Protein AF-A0A561VLT1-F1 (afdb_monomer)

Secondary structure (DSSP, 8-state):
------PPPPPP-----PPPS-----PPPPTTTT-----SSTT---TT-PPEEEEEEETTTTEEEEEGGG--STT-BEEEE-----GGG-EEEEE-S---TT----EEEEETTT-PEEEEGGG--STT-BEEEE---S-GGG-EEEEEEEEETTEEEEEEEETTT-PEEEEGGG--STTPBEEEE---S-TTSEEEEEEEEETTGGG-S------S-------------------------

Radius of gyration: 23.73 Å; Cα contacts (8 Å, |Δi|>4): 467; chains: 1; bounding box: 76×41×71 Å

pLDDT: mean 73.49, std 28.2, range [25.17, 98.94]

Solvent-accessible surface area (backbone atoms only — not comparable to full-atom values): 14713 Å² total; per-residue (Å²): 136,89,88,88,88,86,84,87,82,82,86,76,88,81,82,86,78,88,77,84,89,86,76,92,88,72,80,81,81,57,94,74,83,78,62,82,74,62,47,92,51,66,54,58,74,66,83,94,60,59,50,62,25,29,30,39,27,29,61,66,57,68,22,20,45,24,34,50,95,55,49,70,55,70,66,28,47,28,19,31,28,76,71,74,89,45,45,38,33,26,29,27,80,28,61,62,50,73,54,44,100,87,62,53,56,34,25,31,45,26,31,62,66,54,45,24,17,44,26,36,55,93,56,52,67,53,72,69,33,50,29,22,30,28,77,62,66,96,50,43,36,30,25,31,31,79,40,85,74,48,76,59,95,94,41,51,29,22,39,42,28,32,62,62,53,67,22,18,43,24,39,51,91,60,55,66,54,73,67,32,50,26,20,31,28,77,71,66,101,45,47,35,30,28,30,32,68,40,84,70,50,49,57,64,66,91,74,73,79,80,85,72,89,70,76,94,80,78,88,85,76,84,94,83,86,89,86,87,91,79,86,92,86,78,89,77,90,82,86,88,134

Foldseek 3Di:
DDDDDDDDDDDDDDDDDDDDDDDPDDDPDDPPPPDPPQPPFQLDDPPPAKFFKKWWAQQLQRWTFFQPVLDQDAFGFTATAHDDLDLRRIWTWHFHDQQDPVRFTKTFTAGRSHSWTFFQPPLDLDAFGAIHTHRDDNDQRRIWTWDFDDDDPNWTKTFIAGRSRRWTWFQPPSDNDGGGTIHTHHDDPDSRRIITIDRRDIPPVPPDDDPPPDDPDDDDDDDDDDDDDDDDDDDDDDDDD

Mean predicted aligned error: 15.02 Å

Nearest PDB structures (foldseek):
  3pg0-assembly1_A  TM=9.526E-01  e=1.703E-17  synthetic construct
  6yh0-assembly1_AAA-2  TM=8.446E-01  e=3.164E-10  Marasmius oreades
  5d61-assembly1_A  TM=8.372E-01  e=2.996E-10  Marasmius oreades
  6tsl-assembly1_AAA-2  TM=8.081E-01  e=2.409E-10  Marasmius oreades
  6tsm-assembly1_AAA-2  TM=8.098E-01  e=4.388E-10  Marasmius oreades

Structure (mmCIF, N/CA/C/O backbone):
data_AF-A0A561VLT1-F1
#
_entry.id   AF-A0A561VLT1-F1
#
loop_
_atom_site.group_PDB
_atom_site.id
_atom_site.type_symbol
_atom_site.label_atom_id
_atom_site.label_alt_id
_atom_site.label_comp_id
_atom_site.label_asym_id
_atom_site.label_entity_id
_atom_site.label_seq_id
_atom_site.pdbx_PDB_ins_code
_atom_site.Cartn_x
_atom_site.Cartn_y
_atom_site.Cartn_z
_atom_site.occupancy
_atom_site.B_iso_or_equiv
_atom_site.auth_seq_id
_atom_site.auth_comp_id
_atom_site.auth_asym_id
_atom_site.auth_atom_id
_atom_site.pdbx_PDB_model_num
ATOM 1 N N . MET A 1 1 ? 56.908 -18.353 -6.324 1.00 38.06 1 MET A N 1
ATOM 2 C CA . MET A 1 1 ? 56.870 -17.172 -5.433 1.00 38.06 1 MET A CA 1
ATOM 3 C C . MET A 1 1 ? 55.406 -16.817 -5.219 1.00 38.06 1 MET A C 1
ATOM 5 O O . MET A 1 1 ? 54.667 -16.807 -6.194 1.00 38.06 1 MET A O 1
ATOM 9 N N . ALA A 1 2 ? 54.983 -16.717 -3.959 1.00 33.66 2 ALA A N 1
ATOM 10 C CA . ALA A 1 2 ? 53.590 -16.755 -3.513 1.00 33.66 2 ALA A CA 1
ATOM 11 C C . ALA A 1 2 ? 52.829 -15.418 -3.650 1.00 33.66 2 ALA A C 1
ATOM 13 O O . ALA A 1 2 ? 53.422 -14.358 -3.819 1.00 33.66 2 ALA A O 1
ATOM 14 N N . CYS A 1 3 ? 51.503 -15.542 -3.560 1.00 39.94 3 CYS A N 1
ATOM 15 C CA . CYS A 1 3 ? 50.433 -14.544 -3.640 1.00 39.94 3 CYS A CA 1
ATOM 16 C C . CYS A 1 3 ? 50.186 -13.826 -2.289 1.00 39.94 3 CYS A C 1
ATOM 18 O O . CYS A 1 3 ? 50.397 -14.464 -1.261 1.00 39.94 3 CYS A O 1
ATOM 20 N N . ALA A 1 4 ? 49.675 -12.579 -2.279 1.00 33.72 4 ALA A N 1
ATOM 21 C CA . ALA A 1 4 ? 48.789 -12.023 -1.227 1.00 33.72 4 ALA A CA 1
ATOM 22 C C . ALA A 1 4 ? 48.287 -10.594 -1.560 1.00 33.72 4 ALA A C 1
ATOM 24 O O . ALA A 1 4 ? 49.073 -9.733 -1.950 1.00 33.72 4 ALA A O 1
ATOM 25 N N . GLY A 1 5 ? 46.984 -10.345 -1.361 1.00 38.06 5 GLY A N 1
ATOM 26 C CA . GLY A 1 5 ? 46.336 -9.022 -1.385 1.00 38.06 5 GLY A CA 1
ATOM 27 C C . GLY A 1 5 ? 46.039 -8.482 0.020 1.00 38.06 5 GLY A C 1
ATOM 28 O O . GLY A 1 5 ? 46.212 -9.207 0.995 1.00 38.06 5 GLY A O 1
ATOM 29 N N . ILE A 1 6 ? 45.567 -7.231 0.138 1.00 36.22 6 ILE A N 1
ATOM 30 C CA . ILE A 1 6 ? 45.056 -6.666 1.405 1.00 36.22 6 ILE A CA 1
ATOM 31 C C . ILE A 1 6 ? 43.873 -5.722 1.131 1.00 36.22 6 ILE A C 1
ATOM 33 O O . ILE A 1 6 ? 44.039 -4.641 0.568 1.00 36.22 6 ILE A O 1
ATOM 37 N N . GLY A 1 7 ? 42.681 -6.133 1.575 1.00 29.09 7 GLY A N 1
ATOM 38 C CA . GLY A 1 7 ? 41.525 -5.266 1.810 1.00 29.09 7 GLY A CA 1
ATOM 39 C C . GLY A 1 7 ? 41.600 -4.642 3.208 1.00 29.09 7 GLY A C 1
ATOM 40 O O . GLY A 1 7 ? 42.074 -5.272 4.153 1.00 29.09 7 GLY A O 1
ATOM 41 N N . ARG A 1 8 ? 41.157 -3.389 3.349 1.00 36.91 8 ARG A N 1
ATOM 42 C CA . ARG A 1 8 ? 41.105 -2.682 4.637 1.00 36.91 8 ARG A CA 1
ATOM 43 C C . ARG A 1 8 ? 39.778 -2.954 5.346 1.00 36.91 8 ARG A C 1
ATOM 45 O O . ARG A 1 8 ? 38.720 -2.615 4.826 1.00 36.91 8 ARG A O 1
ATOM 52 N N . ALA A 1 9 ? 39.868 -3.533 6.541 1.00 30.58 9 ALA A N 1
ATOM 53 C CA . ALA A 1 9 ? 38.767 -3.698 7.482 1.00 30.58 9 ALA A CA 1
ATOM 54 C C . ALA A 1 9 ? 38.401 -2.358 8.151 1.00 30.58 9 ALA A C 1
ATOM 56 O O . ALA A 1 9 ? 39.284 -1.603 8.564 1.00 30.58 9 ALA A O 1
ATOM 57 N N . LEU A 1 10 ? 37.101 -2.075 8.264 1.00 31.00 10 LEU A N 1
ATOM 58 C CA . LEU A 1 10 ? 36.549 -1.018 9.114 1.00 31.00 10 LEU A CA 1
ATOM 59 C C . LEU A 1 10 ? 36.459 -1.530 10.560 1.00 31.00 10 LEU A C 1
ATOM 61 O O . LEU A 1 10 ? 36.025 -2.652 10.808 1.00 31.00 10 LEU A O 1
ATOM 65 N N . SER A 1 11 ? 36.921 -0.697 11.490 1.00 27.20 11 SER A N 1
ATOM 66 C CA . SER A 1 11 ? 37.062 -0.982 12.919 1.00 27.20 11 SER A CA 1
ATOM 67 C C . SER A 1 11 ? 35.704 -1.023 13.628 1.00 27.20 11 SER A C 1
ATOM 69 O O . SER A 1 11 ? 34.955 -0.047 13.571 1.00 27.20 11 SER A O 1
ATOM 71 N N . ALA A 1 12 ? 35.400 -2.123 14.319 1.00 28.94 12 ALA A N 1
ATOM 72 C CA . ALA A 1 12 ? 34.294 -2.204 15.268 1.00 28.94 12 ALA A CA 1
ATOM 73 C C . ALA A 1 12 ? 34.785 -1.782 16.663 1.00 28.94 12 ALA A C 1
ATOM 75 O O . ALA A 1 12 ? 35.829 -2.237 17.130 1.00 28.94 12 ALA A O 1
ATOM 76 N N . ILE A 1 13 ? 34.035 -0.905 17.332 1.00 26.27 13 ILE A N 1
ATOM 77 C CA . ILE A 1 13 ? 34.265 -0.534 18.732 1.00 26.27 13 ILE A CA 1
ATOM 78 C C . ILE A 1 13 ? 33.915 -1.750 19.604 1.00 26.27 13 ILE A C 1
ATOM 80 O O . ILE A 1 13 ? 32.746 -2.112 19.724 1.00 26.27 13 ILE A O 1
ATOM 84 N N . SER A 1 14 ? 34.926 -2.389 20.200 1.00 28.16 14 SER A N 1
ATOM 85 C CA . SER A 1 14 ? 34.748 -3.471 21.177 1.00 28.16 14 SER A CA 1
ATOM 86 C C . SER A 1 14 ? 34.326 -2.911 22.535 1.00 28.16 14 SER A C 1
ATOM 88 O O . SER A 1 14 ? 35.106 -2.226 23.196 1.00 28.16 14 SER A O 1
ATOM 90 N N . LEU A 1 15 ? 33.119 -3.254 22.987 1.00 25.17 15 LEU A N 1
ATOM 91 C CA . LEU A 1 15 ? 32.734 -3.134 24.391 1.00 25.17 15 LEU A CA 1
ATOM 92 C C . LEU A 1 15 ? 33.228 -4.393 25.126 1.00 25.17 15 LEU A C 1
ATOM 94 O O . LEU A 1 15 ? 32.752 -5.495 24.862 1.00 25.17 15 LEU A O 1
ATOM 98 N N . VAL A 1 16 ? 34.213 -4.252 26.015 1.00 28.62 16 VAL A N 1
ATOM 99 C CA . VAL A 1 16 ? 34.712 -5.361 26.845 1.00 28.62 16 VAL A CA 1
ATOM 100 C C . VAL A 1 16 ? 33.755 -5.560 28.018 1.00 28.62 16 VAL A C 1
ATOM 102 O O . VAL A 1 16 ? 33.667 -4.702 28.893 1.00 28.62 16 VAL A O 1
ATOM 105 N N . VAL A 1 17 ? 33.061 -6.698 28.060 1.00 31.81 17 VAL A N 1
ATOM 106 C CA . VAL A 1 17 ? 32.304 -7.134 29.241 1.00 31.81 17 VAL A CA 1
ATOM 107 C C . VAL A 1 17 ? 33.151 -8.162 29.992 1.00 31.81 17 VAL A C 1
ATOM 109 O O . VAL A 1 17 ? 33.386 -9.265 29.501 1.00 31.81 17 VAL A O 1
ATOM 112 N N . LEU A 1 18 ? 33.643 -7.800 31.178 1.00 29.44 18 LEU A N 1
ATOM 113 C CA . LEU A 1 18 ? 34.307 -8.731 32.094 1.00 29.44 18 LEU A CA 1
ATOM 114 C C . LEU A 1 18 ? 33.252 -9.647 32.736 1.00 29.44 18 LEU A C 1
ATOM 116 O O . LEU A 1 18 ? 32.323 -9.165 33.378 1.00 29.44 18 LEU A O 1
ATOM 120 N N . SER A 1 19 ? 33.401 -10.963 32.566 1.00 31.77 19 SER A N 1
ATOM 121 C CA . SER A 1 19 ? 32.566 -11.981 33.225 1.00 31.77 19 SER A CA 1
ATOM 122 C C . SER A 1 19 ? 33.188 -12.402 34.565 1.00 31.77 19 SER A C 1
ATOM 124 O O . SER A 1 19 ? 34.405 -12.605 34.605 1.00 31.77 19 SER A O 1
ATOM 126 N N . PRO A 1 20 ? 32.418 -12.595 35.655 1.00 33.38 20 PRO A N 1
ATOM 127 C CA . PRO A 1 20 ? 32.929 -13.286 36.830 1.00 33.38 20 PRO A CA 1
ATOM 128 C C . PRO A 1 20 ? 33.045 -14.789 36.538 1.00 33.38 20 PRO A C 1
ATOM 130 O O . PRO A 1 20 ? 32.192 -15.393 35.889 1.00 33.38 20 PRO A O 1
ATOM 133 N N . ALA A 1 21 ? 34.144 -15.380 36.998 1.00 39.91 21 ALA A N 1
ATOM 134 C CA . ALA A 1 21 ? 34.472 -16.782 36.796 1.00 39.91 21 ALA A CA 1
ATOM 135 C C . ALA A 1 21 ? 33.507 -17.710 37.552 1.00 39.91 21 ALA A C 1
ATOM 137 O O . ALA A 1 21 ? 33.296 -17.535 38.751 1.00 39.91 21 ALA A O 1
ATOM 138 N N . GLY A 1 22 ? 33.002 -18.744 36.869 1.00 42.94 22 GLY A N 1
ATOM 139 C CA . GLY A 1 22 ? 32.441 -19.926 37.530 1.00 42.94 22 GLY A CA 1
ATOM 140 C C . GLY A 1 22 ? 31.069 -20.387 37.040 1.00 42.94 22 GLY A C 1
ATOM 141 O O . GLY A 1 22 ? 30.108 -20.320 37.790 1.00 42.94 22 GLY A O 1
ATOM 142 N N . ALA A 1 23 ? 30.995 -20.920 35.819 1.00 34.84 23 ALA A N 1
ATOM 143 C CA . ALA A 1 23 ? 30.119 -22.042 35.456 1.00 34.84 23 ALA A CA 1
ATOM 144 C C . ALA A 1 23 ? 30.527 -22.527 34.057 1.00 34.84 23 ALA A C 1
ATOM 146 O O . ALA A 1 23 ? 30.392 -21.811 33.068 1.00 34.84 23 ALA A O 1
ATOM 147 N N . ALA A 1 24 ? 31.096 -23.727 33.985 1.00 43.31 24 ALA A N 1
ATOM 148 C CA . ALA A 1 24 ? 31.487 -24.357 32.733 1.00 43.31 24 ALA A CA 1
ATOM 149 C C . ALA A 1 24 ? 30.240 -24.763 31.928 1.00 43.31 24 ALA A C 1
ATOM 151 O O . ALA A 1 24 ? 29.361 -25.430 32.471 1.00 43.31 24 ALA A O 1
ATOM 152 N N . GLY A 1 25 ? 30.190 -24.408 30.637 1.00 43.03 25 GLY A N 1
ATOM 153 C CA . GLY A 1 25 ? 29.314 -25.087 29.671 1.00 43.03 25 GLY A CA 1
ATOM 154 C C . GLY A 1 25 ? 28.346 -24.248 28.832 1.00 43.03 25 GLY A C 1
ATOM 155 O O . GLY A 1 25 ? 27.492 -24.845 28.186 1.00 43.03 25 GLY A O 1
ATOM 156 N N . ALA A 1 26 ? 28.459 -22.920 28.774 1.00 38.62 26 ALA A N 1
ATOM 157 C CA . ALA A 1 26 ? 27.737 -22.124 27.776 1.00 38.62 26 ALA A CA 1
ATOM 158 C C . ALA A 1 26 ? 28.739 -21.355 26.909 1.00 38.62 26 ALA A C 1
ATOM 160 O O . ALA A 1 26 ? 29.561 -20.600 27.428 1.00 38.62 26 ALA A O 1
ATOM 161 N N . ALA A 1 27 ? 28.695 -21.572 25.592 1.00 44.41 27 ALA A N 1
ATOM 162 C CA . ALA A 1 27 ? 29.402 -20.711 24.651 1.00 44.41 27 ALA A CA 1
ATOM 163 C C . ALA A 1 27 ? 28.916 -19.259 24.846 1.00 44.41 27 ALA A C 1
ATOM 165 O O . ALA A 1 27 ? 27.719 -19.060 25.074 1.00 44.41 27 ALA A O 1
ATOM 166 N N . PRO A 1 28 ? 29.803 -18.248 24.793 1.00 38.72 28 PRO A N 1
ATOM 167 C CA . PRO A 1 28 ? 29.377 -16.859 24.873 1.00 38.72 28 PRO A CA 1
ATOM 168 C C . PRO A 1 28 ? 28.425 -16.569 23.710 1.00 38.72 28 PRO A C 1
ATOM 170 O O . PRO A 1 28 ? 28.796 -16.739 22.548 1.00 38.72 28 PRO A O 1
ATOM 173 N N . LEU A 1 29 ? 27.196 -16.166 24.038 1.00 36.97 29 LEU A N 1
ATOM 174 C CA . LEU A 1 29 ? 26.217 -15.701 23.061 1.00 36.97 29 LEU A CA 1
ATOM 175 C C . LEU A 1 29 ? 26.844 -14.547 22.276 1.00 36.97 29 LEU A C 1
ATOM 177 O O . LEU A 1 29 ? 27.366 -13.592 22.861 1.00 36.97 29 LEU A O 1
ATOM 181 N N . THR A 1 30 ? 26.855 -14.660 20.951 1.00 36.41 30 THR A N 1
ATOM 182 C CA . THR A 1 30 ? 27.364 -13.580 20.102 1.00 36.41 30 THR A CA 1
ATOM 183 C C . THR A 1 30 ? 26.288 -12.496 19.986 1.00 36.41 30 THR A C 1
ATOM 185 O O . THR A 1 30 ? 25.103 -12.795 20.132 1.00 36.41 30 THR A O 1
ATOM 188 N N . PRO A 1 31 ? 26.635 -11.233 19.680 1.00 41.12 31 PRO A N 1
ATOM 189 C CA . PRO A 1 31 ? 25.657 -10.150 19.502 1.00 41.12 31 PRO A CA 1
ATOM 190 C C . PRO A 1 31 ? 24.567 -10.386 18.431 1.0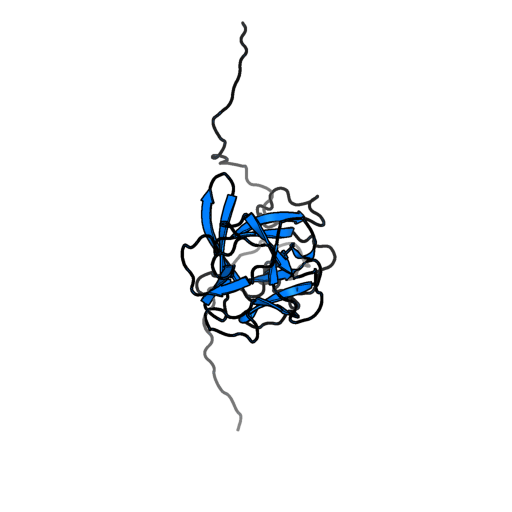0 41.12 31 PRO A C 1
ATOM 192 O O . PRO A 1 31 ? 23.715 -9.524 18.236 1.00 41.12 31 PRO A O 1
ATOM 195 N N . HIS A 1 32 ? 24.572 -11.531 17.741 1.00 38.47 32 HIS A N 1
ATOM 196 C CA . HIS A 1 32 ? 23.542 -11.948 16.792 1.00 38.47 32 HIS A CA 1
ATOM 197 C C . HIS A 1 32 ? 22.302 -12.597 17.437 1.00 38.47 32 HIS A C 1
ATOM 199 O O . HIS A 1 32 ? 21.341 -12.869 16.727 1.00 38.47 32 HIS A O 1
ATOM 205 N N . ASP A 1 33 ? 22.249 -12.796 18.757 1.00 37.94 33 ASP A N 1
ATOM 206 C CA . ASP A 1 33 ? 21.140 -13.540 19.385 1.00 37.94 33 ASP A CA 1
ATOM 207 C C . ASP A 1 33 ? 19.890 -12.692 19.739 1.00 37.94 33 ASP A C 1
ATOM 209 O O . ASP A 1 33 ? 18.959 -13.191 20.371 1.00 37.94 33 ASP A O 1
ATOM 213 N N . LEU A 1 34 ? 19.814 -11.422 19.308 1.00 36.59 34 LEU A N 1
ATOM 214 C CA . LEU A 1 34 ? 18.624 -10.553 19.466 1.00 36.59 34 LEU A CA 1
ATOM 215 C C . LEU A 1 34 ? 18.218 -9.801 18.187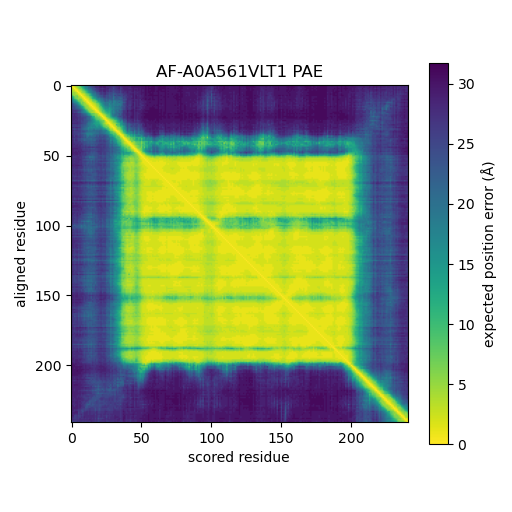 1.00 36.59 34 LEU A C 1
ATOM 217 O O . LEU A 1 34 ? 17.586 -8.745 18.249 1.00 36.59 34 LEU A O 1
ATOM 221 N N . VAL A 1 35 ? 18.557 -10.318 17.009 1.00 35.62 35 VAL A N 1
ATOM 222 C CA . VAL A 1 35 ? 18.037 -9.752 15.761 1.00 35.62 35 VAL A CA 1
ATOM 223 C C . VAL A 1 35 ? 16.637 -10.299 15.487 1.00 35.62 35 VAL A C 1
AT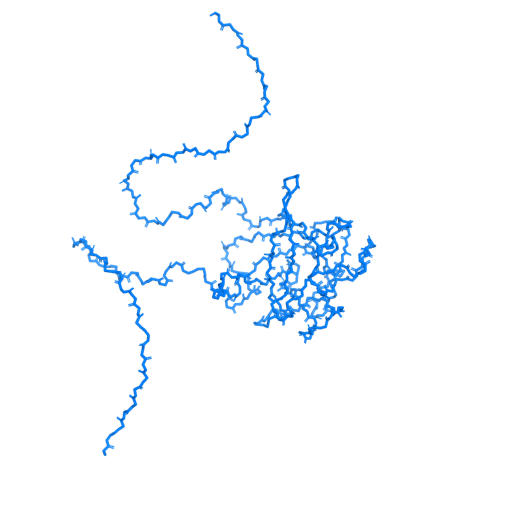OM 225 O O . VAL A 1 35 ? 16.428 -11.509 15.456 1.00 35.62 35 VAL A O 1
ATOM 228 N N . ALA A 1 36 ? 15.670 -9.400 15.273 1.00 40.47 36 ALA A N 1
ATOM 229 C CA . ALA A 1 36 ? 14.448 -9.731 14.550 1.00 40.47 36 ALA A CA 1
ATOM 230 C C . ALA A 1 36 ? 14.861 -10.436 13.250 1.00 40.47 36 ALA A C 1
ATOM 232 O O . ALA A 1 36 ? 15.442 -9.817 12.365 1.00 40.47 36 ALA A O 1
ATOM 233 N N . GLU A 1 37 ? 14.670 -11.749 13.187 1.00 48.75 37 GLU A N 1
ATOM 234 C CA . GLU A 1 37 ? 15.066 -12.555 12.040 1.00 48.75 37 GLU A CA 1
ATOM 235 C C . GLU A 1 37 ? 14.377 -11.987 10.793 1.00 48.75 37 GLU A C 1
ATOM 237 O O . GLU A 1 37 ? 13.144 -11.931 10.730 1.00 48.75 37 GLU A O 1
ATOM 242 N N . LYS A 1 38 ? 15.171 -11.496 9.829 1.00 51.22 38 LYS A N 1
ATOM 243 C CA . LYS A 1 38 ? 14.665 -11.128 8.503 1.00 51.22 38 LYS A CA 1
ATOM 244 C C . LYS A 1 38 ? 13.939 -12.361 7.975 1.00 51.22 38 LYS A C 1
ATOM 246 O O . LYS A 1 38 ? 14.560 -13.412 7.852 1.00 51.22 38 LYS A O 1
ATOM 251 N N . LEU A 1 39 ? 12.646 -12.248 7.681 1.00 55.78 39 LEU A N 1
ATOM 252 C CA . LEU A 1 39 ? 11.901 -13.378 7.138 1.00 55.78 39 LEU A CA 1
ATOM 253 C C . LEU A 1 39 ? 12.489 -13.727 5.764 1.00 55.78 39 LEU A C 1
ATOM 255 O O . LEU A 1 39 ? 12.369 -12.938 4.829 1.00 55.78 39 LEU A O 1
ATOM 259 N N . GLU A 1 40 ? 13.149 -14.886 5.662 1.00 60.34 40 GLU A N 1
ATOM 260 C CA . GLU A 1 40 ? 13.740 -15.386 4.409 1.00 60.34 40 GLU A CA 1
ATOM 261 C C . GLU A 1 40 ? 12.673 -15.625 3.332 1.00 60.34 40 GLU A C 1
ATOM 263 O O . GLU A 1 40 ? 12.931 -15.462 2.142 1.00 60.34 40 GLU A O 1
ATOM 268 N N . ASP A 1 41 ? 11.454 -15.946 3.769 1.00 67.62 41 ASP A N 1
ATOM 269 C CA . ASP A 1 41 ? 10.246 -15.930 2.957 1.00 67.62 41 ASP A CA 1
ATOM 270 C C . ASP A 1 41 ? 9.195 -15.042 3.648 1.00 67.62 41 ASP A C 1
ATOM 272 O O . ASP A 1 41 ? 8.611 -15.445 4.660 1.00 67.62 41 ASP A O 1
ATOM 276 N N . PRO A 1 42 ? 8.915 -13.833 3.135 1.00 65.50 42 PRO A N 1
ATOM 277 C CA . PRO A 1 42 ? 7.896 -12.963 3.716 1.00 65.50 42 PRO A CA 1
ATOM 278 C C . PRO A 1 42 ? 6.496 -13.600 3.695 1.00 65.50 42 PRO A C 1
ATOM 280 O O . PRO A 1 42 ? 5.695 -13.342 4.602 1.00 65.50 42 PRO A O 1
ATOM 283 N N . ALA A 1 43 ? 6.193 -14.461 2.714 1.00 65.31 43 ALA A N 1
ATOM 284 C CA . ALA A 1 43 ? 4.913 -15.157 2.596 1.00 65.31 43 ALA A CA 1
ATOM 285 C C . ALA A 1 43 ? 4.792 -16.352 3.552 1.00 65.31 43 ALA A C 1
ATOM 287 O O . ALA A 1 43 ? 3.664 -16.721 3.908 1.00 65.31 43 ALA A O 1
ATOM 288 N N . ALA A 1 44 ? 5.914 -16.912 4.019 1.00 63.81 44 ALA A N 1
ATOM 289 C CA . ALA A 1 44 ? 5.900 -17.986 4.997 1.00 63.81 44 ALA A CA 1
ATOM 290 C C . ALA A 1 44 ? 5.147 -17.545 6.253 1.00 63.81 44 ALA A C 1
ATOM 292 O O . ALA A 1 44 ? 5.270 -16.421 6.743 1.00 63.81 44 ALA A O 1
ATOM 293 N N . ARG A 1 45 ? 4.335 -18.464 6.773 1.00 64.50 45 ARG A N 1
ATOM 294 C CA . ARG A 1 45 ? 3.701 -18.331 8.079 1.00 64.50 45 ARG A CA 1
ATOM 295 C C . ARG A 1 45 ? 4.562 -19.118 9.070 1.00 64.50 45 ARG A C 1
ATOM 297 O O . ARG A 1 45 ? 4.303 -20.315 9.200 1.00 64.50 45 ARG A O 1
ATOM 304 N N . PRO A 1 46 ? 5.568 -18.527 9.754 1.00 55.69 46 PRO A N 1
ATOM 305 C CA . PRO A 1 46 ? 6.190 -19.165 10.906 1.00 55.69 46 PRO A CA 1
ATOM 306 C C . PRO A 1 46 ? 5.149 -19.844 11.805 1.00 55.69 46 PRO A C 1
ATOM 308 O O . PRO A 1 46 ? 4.185 -19.224 12.271 1.00 55.69 46 PRO A O 1
ATOM 311 N N . VAL A 1 47 ? 5.329 -21.150 11.987 1.00 48.09 47 VAL A N 1
ATOM 312 C CA . VAL A 1 47 ? 4.472 -22.003 12.810 1.00 48.09 47 VAL A CA 1
ATOM 313 C C . VAL A 1 47 ? 4.692 -21.621 14.276 1.00 48.09 47 VAL A C 1
ATOM 315 O O . VAL A 1 47 ? 5.826 -21.481 14.719 1.00 48.09 47 VAL A O 1
ATOM 318 N N . GLY A 1 48 ? 3.611 -21.423 15.034 1.00 48.75 48 GLY A N 1
ATOM 319 C CA . GLY A 1 48 ? 3.683 -21.127 16.472 1.00 48.75 48 GLY A CA 1
ATOM 320 C C . GLY A 1 48 ? 3.822 -19.646 16.851 1.00 48.75 48 GLY A C 1
ATOM 321 O O . GLY A 1 48 ? 3.786 -19.336 18.040 1.00 48.75 48 GLY A O 1
ATOM 322 N N . ARG A 1 49 ? 3.910 -18.720 15.883 1.00 57.53 49 ARG A N 1
ATOM 323 C CA . ARG A 1 49 ? 3.737 -17.277 16.128 1.00 57.53 49 ARG A CA 1
ATOM 324 C C . ARG A 1 49 ? 2.389 -16.812 15.595 1.00 57.53 49 ARG A C 1
ATOM 326 O O . ARG A 1 49 ? 2.023 -17.093 14.454 1.00 57.53 49 ARG A O 1
ATOM 333 N N . GLY A 1 50 ? 1.648 -16.109 16.441 1.00 60.31 50 GLY A N 1
ATOM 334 C CA . GLY A 1 50 ? 0.434 -15.437 16.020 1.00 60.31 50 GLY A CA 1
ATOM 335 C C . GLY A 1 50 ? 0.731 -14.219 15.157 1.00 60.31 50 GLY A C 1
ATOM 336 O O . GLY A 1 50 ? 1.669 -13.483 15.453 1.00 60.31 50 GLY A O 1
ATOM 337 N N . TYR A 1 51 ? -0.063 -13.994 14.110 1.00 72.06 51 TYR A N 1
ATOM 338 C CA . TYR A 1 51 ? -0.015 -12.741 13.350 1.00 72.06 51 TYR A CA 1
ATOM 339 C C . TYR A 1 51 ? -1.061 -11.788 13.887 1.00 72.06 51 TYR A C 1
ATOM 341 O O . TYR A 1 51 ? -2.194 -12.199 14.160 1.00 72.06 51 TYR A O 1
ATOM 349 N N . ILE A 1 52 ? -0.673 -10.522 13.982 1.00 82.69 52 ILE A N 1
ATOM 350 C CA . ILE A 1 52 ? -1.621 -9.421 14.006 1.00 82.69 52 ILE A CA 1
ATOM 351 C C . ILE A 1 52 ? -1.931 -9.077 12.550 1.00 82.69 52 ILE A C 1
ATOM 353 O O . ILE A 1 52 ? -1.023 -8.894 11.737 1.00 82.69 52 ILE A O 1
ATOM 357 N N . TYR A 1 53 ? -3.217 -9.037 12.236 1.00 87.25 53 TYR A N 1
ATOM 358 C CA . TYR A 1 53 ? -3.732 -8.519 10.987 1.00 87.25 53 TYR A CA 1
ATOM 359 C C . TYR A 1 53 ? -4.357 -7.148 11.198 1.00 87.25 53 TYR A C 1
ATOM 361 O O . TYR A 1 53 ? -4.875 -6.822 12.272 1.00 87.25 53 TYR A O 1
ATOM 369 N N . HIS A 1 54 ? -4.298 -6.365 10.133 1.00 90.69 54 HIS A N 1
ATOM 370 C CA . HIS A 1 54 ? -4.704 -4.980 10.079 1.00 90.69 54 HIS A CA 1
ATOM 371 C C . HIS A 1 54 ? -5.638 -4.788 8.885 1.00 90.69 54 HIS A C 1
ATOM 373 O O . HIS A 1 54 ? -5.426 -5.353 7.810 1.00 90.69 54 HIS A O 1
ATOM 379 N N . GLU A 1 55 ? -6.667 -3.979 9.072 1.00 95.00 55 GLU A N 1
ATOM 380 C CA . GLU A 1 55 ? -7.447 -3.376 8.001 1.00 95.00 55 GLU A CA 1
ATOM 381 C C . GLU A 1 55 ? -6.922 -1.957 7.765 1.00 95.00 55 GLU A C 1
ATOM 383 O O . GLU A 1 55 ? -6.611 -1.235 8.714 1.00 95.00 55 GLU A O 1
ATOM 388 N N . TYR A 1 56 ? -6.833 -1.557 6.498 1.00 97.38 56 TYR A N 1
ATOM 389 C CA . TYR A 1 56 ? -6.482 -0.191 6.114 1.00 97.38 56 TYR A CA 1
ATOM 390 C C . TYR A 1 56 ? -7.707 0.501 5.555 1.00 97.38 56 TYR A C 1
ATOM 392 O O . TYR A 1 56 ? -8.210 0.106 4.504 1.00 97.38 56 TYR A O 1
ATOM 400 N N . VAL A 1 57 ? -8.169 1.539 6.240 1.00 98.25 57 VAL A N 1
ATOM 401 C CA . VAL A 1 57 ? -9.386 2.267 5.891 1.00 98.25 57 VAL A CA 1
ATOM 402 C C . VAL A 1 57 ? -9.021 3.624 5.306 1.00 98.25 57 VAL A C 1
ATOM 404 O O . VAL A 1 57 ? -8.423 4.462 5.978 1.00 98.25 57 VAL A O 1
ATOM 407 N N . ALA A 1 58 ? -9.389 3.871 4.052 1.00 98.25 58 ALA A N 1
ATOM 408 C CA . ALA A 1 58 ? -9.147 5.155 3.409 1.00 98.25 58 ALA A CA 1
ATOM 409 C C . ALA A 1 58 ? -9.936 6.260 4.129 1.00 98.25 58 ALA A C 1
ATOM 411 O O . ALA A 1 58 ? -11.163 6.192 4.275 1.00 98.25 58 ALA A O 1
ATOM 412 N N . ARG A 1 59 ? -9.241 7.308 4.581 1.00 97.25 59 ARG A N 1
ATOM 413 C CA . ARG A 1 59 ? -9.818 8.350 5.440 1.00 97.25 59 ARG A CA 1
ATOM 414 C C . ARG A 1 59 ? -10.969 9.091 4.764 1.00 97.25 59 ARG A C 1
ATOM 416 O O . ARG A 1 59 ? -11.908 9.488 5.454 1.00 97.25 59 ARG A O 1
ATOM 423 N N . HIS A 1 60 ? -10.914 9.301 3.446 1.00 97.69 60 HIS A N 1
ATOM 424 C CA . HIS A 1 60 ? -11.944 10.047 2.708 1.00 97.69 60 HIS A CA 1
ATOM 425 C C . HIS A 1 60 ? -13.255 9.276 2.525 1.00 97.69 60 HIS A C 1
ATOM 427 O O . HIS A 1 60 ? -14.313 9.897 2.570 1.00 97.69 60 HIS A O 1
ATOM 433 N N . SER A 1 61 ? -13.199 7.959 2.317 1.00 98.31 61 SER A N 1
ATOM 434 C CA . SER A 1 61 ? -14.357 7.135 1.943 1.00 98.31 61 SER A CA 1
ATOM 435 C C . SER A 1 61 ? -14.832 6.191 3.045 1.00 98.31 61 SER A C 1
ATOM 437 O O . SER A 1 61 ? -15.937 5.656 2.937 1.00 98.31 61 SER A O 1
ATOM 439 N N . GLN A 1 62 ? -14.010 5.983 4.081 1.00 97.81 62 GLN A N 1
ATOM 440 C CA . GLN A 1 62 ? -14.222 4.991 5.138 1.00 97.81 62 GLN A CA 1
ATOM 441 C C . GLN A 1 62 ? -14.364 3.557 4.584 1.00 97.81 62 GLN A C 1
ATOM 443 O O . GLN A 1 62 ? -15.117 2.741 5.114 1.00 97.81 62 GLN A O 1
ATOM 448 N N . LYS A 1 63 ? -13.661 3.260 3.482 1.00 98.62 63 LYS A N 1
ATOM 449 C CA . LYS A 1 63 ? -13.621 1.942 2.831 1.00 98.62 63 LYS A CA 1
ATOM 450 C C . LYS A 1 63 ? -12.264 1.276 3.005 1.00 98.62 63 LYS A C 1
ATOM 452 O O . LYS A 1 63 ? -11.249 1.955 3.129 1.00 98.62 63 LYS A O 1
ATOM 457 N N . CYS A 1 64 ? -12.271 -0.047 2.997 1.00 98.62 64 CYS A N 1
ATOM 458 C CA . CYS A 1 64 ? -11.113 -0.879 3.271 1.00 98.62 64 CYS A CA 1
ATOM 459 C C . CYS A 1 64 ? -10.310 -1.171 2.001 1.00 98.62 64 CYS A C 1
ATOM 461 O O . CYS A 1 64 ? -10.891 -1.337 0.929 1.00 98.62 64 CYS A O 1
ATOM 463 N N . LEU A 1 65 ? -8.989 -1.281 2.148 1.00 98.81 65 LEU A N 1
ATOM 464 C CA . LEU A 1 65 ? -8.076 -1.834 1.149 1.00 98.81 65 LEU A CA 1
ATOM 465 C C . LEU A 1 65 ? -8.398 -3.318 0.922 1.00 98.81 65 LEU A C 1
ATOM 467 O O . LEU A 1 65 ? -8.247 -4.134 1.833 1.00 98.81 65 LEU A O 1
ATOM 471 N N . ASP A 1 66 ? -8.829 -3.667 -0.284 1.00 98.75 66 ASP A N 1
ATOM 472 C CA . ASP A 1 66 ? -9.497 -4.930 -0.590 1.00 98.75 66 ASP A CA 1
ATOM 473 C C . ASP A 1 66 ? -8.906 -5.578 -1.848 1.00 98.75 66 ASP A C 1
ATOM 475 O O . ASP A 1 66 ? -8.800 -4.947 -2.899 1.00 98.75 66 ASP A O 1
ATOM 479 N N . VAL A 1 67 ? -8.539 -6.859 -1.764 1.00 98.81 67 VAL A N 1
ATOM 480 C CA . VAL A 1 67 ? -8.244 -7.651 -2.967 1.00 98.81 67 VAL A CA 1
ATOM 481 C C . VAL A 1 67 ? -9.555 -8.029 -3.646 1.00 98.81 67 VAL A C 1
ATOM 483 O O . VAL A 1 67 ? -10.311 -8.862 -3.136 1.00 98.81 67 VAL A O 1
ATOM 486 N N . LYS A 1 68 ? -9.776 -7.498 -4.850 1.00 98.62 68 LYS A N 1
ATOM 487 C CA . LYS A 1 68 ? -11.030 -7.600 -5.601 1.00 98.62 68 LYS A CA 1
ATOM 488 C C . LYS A 1 68 ? -11.558 -9.031 -5.688 1.00 98.62 68 LYS A C 1
ATOM 490 O O . LYS A 1 68 ? -10.859 -9.953 -6.119 1.00 98.62 68 LYS A O 1
ATOM 495 N N . TYR A 1 69 ? -12.816 -9.212 -5.275 1.00 97.38 69 TYR A N 1
ATOM 496 C CA . TYR A 1 69 ? -13.517 -10.506 -5.196 1.00 97.38 69 TYR A CA 1
ATOM 497 C C . TYR A 1 69 ? -12.799 -11.576 -4.343 1.00 97.38 69 TYR A C 1
ATOM 499 O O . TYR A 1 69 ? -13.105 -12.770 -4.423 1.00 97.38 69 TYR A O 1
ATOM 507 N N . GLY A 1 70 ? -11.817 -11.171 -3.534 1.00 95.88 70 GLY A N 1
ATOM 508 C CA . GLY A 1 70 ? -10.889 -12.061 -2.851 1.00 95.88 70 GLY A CA 1
ATOM 509 C C . GLY A 1 70 ? -10.131 -12.983 -3.809 1.00 95.88 70 GLY A C 1
ATOM 510 O O . GLY A 1 70 ? -9.997 -14.190 -3.560 1.00 95.88 70 GLY A O 1
ATOM 511 N N . GLY A 1 71 ? -9.679 -12.437 -4.938 1.00 97.88 71 GLY A N 1
ATOM 512 C CA . GLY A 1 71 ? -8.820 -13.143 -5.881 1.00 97.88 71 GLY A CA 1
ATOM 513 C C . GLY A 1 71 ? -7.585 -13.733 -5.192 1.00 97.88 71 GLY A C 1
ATOM 514 O O . GLY A 1 71 ? -7.045 -13.168 -4.246 1.00 97.88 71 GLY A O 1
ATOM 515 N N . ARG A 1 72 ? -7.120 -14.896 -5.658 1.00 97.56 72 ARG A N 1
ATOM 516 C CA . ARG A 1 72 ? -5.894 -15.549 -5.151 1.00 97.56 72 ARG A CA 1
ATOM 517 C C . ARG A 1 72 ? -4.769 -15.600 -6.173 1.00 97.56 72 ARG A C 1
ATOM 519 O O . ARG A 1 72 ? -3.678 -16.045 -5.834 1.00 97.56 72 ARG A O 1
ATOM 526 N N . SER A 1 73 ? -5.024 -15.180 -7.403 1.00 98.00 73 SER A N 1
ATOM 527 C CA . SER A 1 73 ? -4.029 -15.176 -8.470 1.00 98.00 73 SER A CA 1
ATOM 528 C C . SER A 1 73 ? -3.091 -13.982 -8.343 1.00 98.00 73 SER A C 1
ATOM 530 O O . SER A 1 73 ? -3.465 -12.940 -7.797 1.00 98.00 73 SER A O 1
ATOM 532 N N . ASP A 1 74 ? -1.883 -14.151 -8.868 1.00 98.50 74 ASP A N 1
ATOM 533 C CA . ASP A 1 74 ? -0.982 -13.043 -9.167 1.00 98.50 74 ASP A CA 1
ATOM 534 C C . ASP A 1 74 ? -1.673 -12.063 -10.125 1.00 98.50 74 ASP A C 1
ATOM 536 O O . ASP A 1 74 ? -2.355 -12.480 -11.064 1.00 98.50 74 ASP A O 1
ATOM 540 N N . GLY A 1 75 ? -1.542 -10.764 -9.857 1.00 98.38 75 GLY A N 1
ATOM 541 C CA . GLY A 1 75 ? -2.197 -9.722 -10.644 1.00 98.38 75 GLY A CA 1
ATOM 542 C C . GLY A 1 75 ? -3.660 -9.481 -10.292 1.00 98.38 75 GLY A C 1
ATOM 543 O O . GLY A 1 75 ? -4.310 -8.717 -11.002 1.00 98.38 75 GLY A O 1
ATOM 544 N N . ALA A 1 76 ? -4.197 -10.103 -9.232 1.00 98.75 76 ALA A N 1
ATOM 545 C CA . ALA A 1 76 ? -5.514 -9.706 -8.748 1.00 98.75 76 ALA A CA 1
ATOM 546 C C . ALA A 1 76 ? -5.463 -8.252 -8.258 1.00 98.75 76 ALA A C 1
ATOM 548 O O . ALA A 1 76 ? -4.574 -7.870 -7.496 1.00 98.75 76 ALA A O 1
ATOM 549 N N . ASP A 1 77 ? -6.425 -7.488 -8.751 1.00 98.88 77 ASP A N 1
ATOM 550 C CA . ASP A 1 77 ? -6.594 -6.055 -8.549 1.00 98.88 77 ASP A CA 1
ATOM 551 C C . ASP A 1 77 ? -6.831 -5.712 -7.070 1.00 98.88 77 ASP A C 1
ATOM 553 O O . ASP A 1 77 ? -7.518 -6.464 -6.362 1.00 98.88 77 ASP A O 1
ATOM 557 N N . VAL A 1 78 ? -6.276 -4.590 -6.612 1.00 98.94 78 VAL A N 1
ATOM 558 C CA . VAL A 1 78 ? -6.528 -4.048 -5.274 1.00 98.94 78 VAL A CA 1
ATOM 559 C C . VAL A 1 78 ? -7.363 -2.788 -5.416 1.00 98.94 78 VAL A C 1
ATOM 561 O O . VAL A 1 78 ? -7.040 -1.856 -6.139 1.00 98.94 78 VAL A O 1
ATOM 564 N N . ILE A 1 79 ? -8.471 -2.769 -4.697 1.00 98.94 79 ILE A N 1
ATOM 565 C CA . ILE A 1 79 ? -9.492 -1.734 -4.767 1.00 98.94 79 ILE A CA 1
ATOM 566 C C . ILE A 1 79 ? -9.802 -1.236 -3.359 1.00 98.94 79 ILE A C 1
ATOM 568 O O . ILE A 1 79 ? -9.365 -1.817 -2.363 1.00 98.94 79 ILE A O 1
ATOM 572 N N . GLN A 1 80 ? -10.607 -0.184 -3.256 1.00 98.75 80 GLN A N 1
ATOM 573 C CA . GLN A 1 80 ? -11.366 0.044 -2.033 1.00 98.75 80 GLN A CA 1
ATOM 574 C C . GLN A 1 80 ? -12.718 -0.676 -2.104 1.00 98.75 80 GLN A C 1
ATOM 576 O O . GLN A 1 80 ? -13.377 -0.714 -3.150 1.00 98.75 80 GLN A O 1
ATOM 581 N N . TRP A 1 81 ? -13.191 -1.164 -0.966 1.00 98.75 81 TRP A N 1
ATOM 582 C CA . TRP A 1 81 ? -14.535 -1.718 -0.836 1.00 98.75 81 TRP A CA 1
ATOM 583 C C . TRP A 1 81 ? -15.084 -1.484 0.569 1.00 98.75 81 TRP A C 1
ATOM 585 O O . TRP A 1 81 ? -14.323 -1.309 1.524 1.00 98.75 81 TRP A O 1
ATOM 595 N N . ARG A 1 82 ? -16.411 -1.474 0.726 1.00 98.50 82 ARG A N 1
ATOM 596 C CA . ARG A 1 82 ? -17.057 -1.450 2.044 1.00 98.50 82 ARG A CA 1
ATOM 597 C C . ARG A 1 82 ? -16.395 -2.462 2.985 1.00 98.50 82 ARG A C 1
ATOM 599 O O . ARG A 1 82 ? -16.344 -3.654 2.683 1.00 98.50 82 ARG A O 1
ATOM 606 N N . CYS A 1 83 ? -15.955 -1.991 4.146 1.00 97.69 83 CYS A N 1
ATOM 607 C CA . CYS A 1 83 ? -15.376 -2.850 5.170 1.00 97.69 83 CYS A CA 1
ATOM 608 C C . CYS A 1 83 ? -16.384 -3.919 5.617 1.00 97.69 83 CYS A C 1
ATOM 610 O O . CYS A 1 83 ? -17.534 -3.613 5.945 1.00 97.69 83 CYS A O 1
ATOM 612 N N . HIS A 1 84 ? -15.966 -5.181 5.587 1.00 95.12 84 HIS A N 1
ATOM 613 C CA . HIS A 1 84 ? -16.782 -6.338 5.952 1.00 95.12 84 HIS A CA 1
ATOM 614 C C . HIS A 1 84 ? -16.001 -7.404 6.739 1.00 95.12 84 HIS A C 1
ATOM 616 O O . HIS A 1 84 ? -16.524 -8.496 6.964 1.00 95.12 84 HIS A O 1
ATOM 622 N N . GLY A 1 85 ? -14.753 -7.126 7.133 1.00 92.00 85 GLY A N 1
ATOM 623 C CA . GLY A 1 85 ? -13.938 -8.016 7.966 1.00 92.00 85 GLY A CA 1
ATOM 624 C C . GLY A 1 85 ? -13.519 -9.325 7.290 1.00 92.00 85 GLY A C 1
ATOM 625 O O . GLY A 1 85 ? -13.195 -10.304 7.976 1.00 92.00 85 GLY A O 1
ATOM 626 N N . GLY A 1 86 ? -13.578 -9.377 5.956 1.00 93.69 86 GLY A N 1
ATOM 627 C CA . GLY A 1 86 ? -13.125 -10.526 5.176 1.00 93.69 86 GLY A CA 1
ATOM 628 C C . GLY A 1 86 ? -11.604 -10.627 5.143 1.00 93.69 86 GLY A C 1
ATOM 629 O O . GLY A 1 86 ? -10.895 -9.633 5.268 1.00 93.69 86 GLY A O 1
ATOM 630 N N . ASP A 1 87 ? -11.096 -11.835 4.930 1.00 95.56 87 ASP A N 1
ATOM 631 C CA . ASP A 1 87 ? -9.659 -12.114 4.814 1.00 95.56 87 ASP A CA 1
ATOM 632 C C . ASP A 1 87 ? -9.001 -11.400 3.614 1.00 95.56 87 ASP A C 1
ATOM 634 O O . ASP A 1 87 ? -7.800 -11.143 3.614 1.00 95.56 87 ASP A O 1
ATOM 638 N N . ASN A 1 88 ? -9.780 -11.017 2.598 1.00 96.81 88 ASN A N 1
ATOM 639 C CA . ASN A 1 88 ? -9.325 -10.191 1.478 1.00 96.81 88 ASN A CA 1
ATOM 640 C C . ASN A 1 88 ? -9.124 -8.704 1.833 1.00 96.81 88 ASN A C 1
ATOM 642 O O . ASN A 1 88 ? -8.506 -8.002 1.037 1.00 96.81 88 ASN A O 1
ATOM 646 N N . GLN A 1 89 ? -9.587 -8.245 3.001 1.00 97.88 89 GLN A N 1
ATOM 647 C CA . GLN A 1 89 ? -9.378 -6.885 3.533 1.00 97.88 89 GLN A CA 1
ATOM 648 C C . GLN A 1 89 ? -8.352 -6.842 4.676 1.00 97.88 89 GLN A C 1
ATOM 650 O O . GLN A 1 89 ? -8.095 -5.795 5.263 1.00 97.88 89 GLN A O 1
ATOM 655 N N . SER A 1 90 ? -7.777 -7.996 4.998 1.00 95.12 90 SER A N 1
ATOM 656 C CA . SER A 1 90 ? -6.958 -8.228 6.175 1.00 95.12 90 SER A CA 1
ATOM 657 C C . SER A 1 90 ? -5.508 -8.422 5.752 1.00 95.12 90 SER A C 1
ATOM 659 O O . SER A 1 90 ? -5.197 -9.258 4.900 1.00 95.12 90 SER A O 1
ATOM 661 N N . TRP A 1 91 ? -4.610 -7.628 6.325 1.00 94.69 91 TRP A N 1
ATOM 662 C CA . TRP A 1 91 ? -3.220 -7.523 5.897 1.00 94.69 91 TRP A CA 1
ATOM 663 C C . TRP A 1 91 ? -2.290 -7.654 7.096 1.00 94.69 91 TRP A C 1
ATOM 665 O O . TRP A 1 91 ? -2.481 -6.991 8.110 1.00 94.69 91 TRP A O 1
ATOM 675 N N . ARG A 1 92 ? -1.257 -8.489 6.993 1.00 91.50 92 ARG A N 1
ATOM 676 C CA . ARG A 1 92 ? -0.191 -8.568 8.002 1.00 91.50 92 ARG A CA 1
ATOM 677 C C . ARG A 1 92 ? 1.077 -7.895 7.504 1.00 91.50 92 ARG A C 1
ATOM 679 O O . ARG A 1 92 ? 1.366 -7.913 6.306 1.00 91.50 92 ARG A O 1
ATOM 686 N N . PHE A 1 93 ? 1.870 -7.389 8.438 1.00 88.00 93 PHE A N 1
ATOM 687 C CA . PHE A 1 93 ? 3.228 -6.952 8.155 1.00 88.00 93 PHE A CA 1
ATOM 688 C C . PHE A 1 93 ? 4.207 -8.126 8.161 1.00 88.00 93 PHE A C 1
ATOM 690 O O . PHE A 1 93 ? 4.135 -9.022 9.006 1.00 88.00 93 PHE A O 1
ATOM 697 N N . ALA A 1 94 ? 5.165 -8.083 7.245 1.00 84.44 94 ALA A N 1
ATOM 698 C CA . ALA A 1 94 ? 6.416 -8.821 7.340 1.00 84.44 94 ALA A CA 1
ATOM 699 C C . ALA A 1 94 ? 7.560 -7.814 7.227 1.00 84.44 94 ALA A C 1
ATOM 701 O O . ALA A 1 94 ? 7.623 -7.078 6.244 1.00 84.44 94 ALA A O 1
ATOM 702 N N . ILE A 1 95 ? 8.437 -7.754 8.232 1.00 77.50 95 ILE A N 1
ATOM 703 C CA . ILE A 1 95 ? 9.647 -6.926 8.167 1.00 77.50 95 ILE A CA 1
ATOM 704 C C . ILE A 1 95 ? 10.602 -7.597 7.186 1.00 77.50 95 ILE A C 1
ATOM 706 O O . ILE A 1 95 ? 11.005 -8.742 7.390 1.00 77.50 95 ILE A O 1
ATOM 710 N N . THR A 1 96 ? 10.919 -6.893 6.103 1.00 68.19 96 THR A N 1
ATOM 711 C CA . THR A 1 96 ? 11.653 -7.470 4.967 1.00 68.19 96 THR A CA 1
ATOM 712 C C . THR A 1 96 ? 13.074 -6.980 4.870 1.00 68.19 96 THR A C 1
ATOM 714 O O . THR A 1 96 ? 13.917 -7.681 4.334 1.00 68.19 96 THR A O 1
ATOM 717 N N . ASP A 1 97 ? 13.342 -5.780 5.372 1.00 70.75 97 ASP A N 1
ATOM 718 C CA . ASP A 1 97 ? 14.670 -5.189 5.373 1.00 70.75 97 ASP A CA 1
ATOM 719 C C . ASP A 1 97 ? 14.989 -4.704 6.786 1.00 70.75 97 ASP A C 1
ATOM 721 O O . ASP A 1 97 ? 14.106 -4.244 7.517 1.00 70.75 97 ASP A O 1
ATOM 725 N N . TRP A 1 98 ? 16.270 -4.766 7.146 1.00 68.06 98 TRP A N 1
ATOM 726 C CA . TRP A 1 98 ? 16.777 -3.976 8.259 1.00 68.06 98 TRP A CA 1
ATOM 727 C C . TRP A 1 98 ? 16.484 -2.495 8.007 1.00 68.06 98 TRP A C 1
ATOM 729 O O . TRP A 1 98 ? 16.453 -2.087 6.838 1.00 68.06 98 TRP A O 1
ATOM 739 N N . PRO A 1 99 ? 16.281 -1.691 9.067 1.00 79.12 99 PRO A N 1
ATOM 740 C CA . PRO A 1 99 ? 16.156 -0.255 8.905 1.00 79.12 99 PRO A CA 1
ATOM 741 C C . PRO A 1 99 ? 17.289 0.272 8.025 1.00 79.12 99 PRO A C 1
ATOM 743 O O . PRO A 1 99 ? 18.444 -0.139 8.181 1.00 79.12 99 PRO A O 1
ATOM 746 N N . ASP A 1 100 ? 16.961 1.144 7.073 1.00 80.00 100 ASP A N 1
ATOM 747 C CA . ASP A 1 100 ? 17.996 1.792 6.277 1.00 80.00 100 ASP A CA 1
ATOM 748 C C . ASP A 1 100 ? 18.887 2.682 7.163 1.00 80.00 100 ASP A C 1
ATOM 750 O O . ASP A 1 100 ? 18.649 2.850 8.360 1.00 80.00 100 ASP A O 1
ATOM 754 N N . PHE A 1 101 ? 19.937 3.270 6.586 1.00 80.00 101 PHE A N 1
ATOM 755 C CA . PHE A 1 101 ? 20.860 4.137 7.330 1.00 80.00 101 PHE A CA 1
ATOM 756 C C . PHE A 1 101 ? 20.156 5.299 8.064 1.00 80.00 101 PHE A C 1
ATOM 758 O O . PHE A 1 101 ? 20.685 5.828 9.038 1.00 80.00 101 PHE A O 1
ATOM 765 N N . TRP A 1 102 ? 18.955 5.677 7.619 1.00 82.50 102 TRP A N 1
ATOM 766 C CA . TRP A 1 102 ? 18.141 6.744 8.195 1.00 82.50 102 TRP A CA 1
ATOM 767 C C . TRP A 1 102 ? 17.131 6.238 9.234 1.00 82.50 102 TRP A C 1
ATOM 769 O O . TRP A 1 102 ? 16.369 7.032 9.782 1.00 82.50 102 TRP A O 1
ATOM 779 N N . GLY A 1 103 ? 17.118 4.933 9.515 1.00 83.31 103 GLY A N 1
ATOM 780 C CA . GLY A 1 103 ? 16.182 4.288 10.431 1.00 83.31 103 GLY A CA 1
ATOM 781 C C . GLY A 1 103 ? 14.824 3.956 9.806 1.00 83.31 103 GLY A C 1
ATOM 782 O O . GLY A 1 103 ? 13.905 3.571 10.530 1.00 83.31 103 GLY A O 1
ATOM 783 N N . THR A 1 104 ? 14.662 4.077 8.484 1.00 86.12 104 THR A N 1
ATOM 784 C CA . THR A 1 104 ? 13.393 3.752 7.816 1.00 86.12 104 THR A CA 1
ATOM 785 C C . THR A 1 104 ? 13.221 2.245 7.744 1.00 86.12 104 THR A C 1
ATOM 787 O O . THR A 1 104 ? 14.039 1.547 7.147 1.00 86.12 104 THR A O 1
ATOM 790 N N . THR A 1 105 ? 12.125 1.743 8.307 1.00 87.56 105 THR A N 1
ATOM 791 C CA . THR A 1 105 ? 11.750 0.330 8.194 1.00 87.56 105 THR A CA 1
ATOM 792 C C . THR A 1 105 ? 10.821 0.126 7.003 1.00 87.56 105 THR A C 1
ATOM 794 O O . THR A 1 105 ? 9.869 0.889 6.805 1.00 87.56 105 THR A O 1
ATOM 797 N N . TYR A 1 106 ? 11.091 -0.925 6.230 1.00 89.25 106 TYR A N 1
ATOM 798 C CA . TYR A 1 106 ? 10.250 -1.361 5.122 1.00 89.25 106 TYR A CA 1
ATOM 799 C C . TYR A 1 106 ? 9.632 -2.722 5.420 1.00 89.25 106 TYR A C 1
ATOM 801 O O . TYR A 1 106 ? 10.285 -3.628 5.946 1.00 89.25 106 TYR A O 1
ATOM 809 N N . VAL A 1 107 ? 8.364 -2.852 5.052 1.00 91.19 107 VAL A N 1
ATOM 810 C CA . VAL A 1 107 ? 7.554 -4.044 5.274 1.00 91.19 107 VAL A CA 1
ATOM 811 C C . VAL A 1 107 ? 6.899 -4.496 3.976 1.00 91.19 107 VAL A C 1
ATOM 813 O O . VAL A 1 107 ? 6.551 -3.676 3.124 1.00 91.19 107 VAL A O 1
ATOM 816 N N . ASN A 1 108 ? 6.662 -5.796 3.839 1.00 93.81 108 ASN A N 1
ATOM 817 C CA . ASN A 1 108 ? 5.609 -6.269 2.951 1.00 93.81 108 ASN A CA 1
ATOM 818 C C . ASN A 1 108 ? 4.257 -6.164 3.669 1.00 93.81 108 ASN A C 1
ATOM 820 O O . ASN A 1 108 ? 4.143 -6.486 4.854 1.00 93.81 108 ASN A O 1
ATOM 824 N N . LEU A 1 109 ? 3.228 -5.778 2.916 1.00 95.44 109 LEU A N 1
ATOM 825 C CA . LEU A 1 109 ? 1.825 -5.907 3.301 1.00 95.44 109 LEU A CA 1
ATOM 826 C C . LEU A 1 109 ? 1.273 -7.175 2.662 1.00 95.44 109 LEU A C 1
ATOM 828 O O . LEU A 1 109 ? 1.204 -7.258 1.439 1.00 95.44 109 LEU A O 1
ATOM 832 N N . ILE A 1 110 ? 0.916 -8.167 3.474 1.00 94.94 110 ILE A N 1
ATOM 833 C CA . ILE A 1 110 ? 0.579 -9.511 2.995 1.00 94.94 110 ILE A CA 1
ATOM 834 C C . ILE A 1 110 ? -0.874 -9.813 3.296 1.00 94.94 110 ILE A C 1
ATOM 836 O O . ILE A 1 110 ? -1.284 -9.809 4.456 1.00 94.94 110 ILE A O 1
ATOM 840 N N . ASN A 1 111 ? -1.639 -10.100 2.251 1.00 95.94 111 ASN A N 1
ATOM 841 C CA . ASN A 1 111 ? -3.059 -10.380 2.364 1.00 95.94 111 ASN A CA 1
ATOM 842 C C . ASN A 1 111 ? -3.304 -11.726 3.067 1.00 95.94 111 ASN A C 1
ATOM 844 O O . ASN A 1 111 ? -2.692 -12.738 2.713 1.00 95.94 111 ASN A O 1
ATOM 848 N N . GLU A 1 112 ? -4.220 -11.760 4.037 1.00 93.31 112 GLU A N 1
ATOM 849 C CA . GLU A 1 112 ? -4.552 -12.958 4.818 1.00 93.31 112 GLU A CA 1
ATOM 850 C C . GLU A 1 112 ? -5.090 -14.083 3.928 1.00 93.31 112 GLU A C 1
ATOM 852 O O . GLU A 1 112 ? -4.694 -15.242 4.077 1.00 93.31 112 GLU A O 1
ATOM 857 N N . ARG A 1 113 ? -5.960 -13.746 2.968 1.00 93.56 113 ARG A N 1
ATOM 858 C CA . ARG A 1 113 ? -6.646 -14.728 2.119 1.00 93.56 113 ARG A CA 1
ATOM 859 C C . ARG A 1 113 ? -5.723 -15.459 1.154 1.00 93.56 113 ARG A C 1
ATOM 861 O O . ARG A 1 113 ? -5.955 -16.633 0.841 1.00 93.56 113 ARG A O 1
ATOM 868 N N . SER A 1 114 ? -4.768 -14.736 0.576 1.00 95.50 114 SER A N 1
ATOM 869 C CA . SER A 1 114 ? -3.950 -15.219 -0.540 1.00 95.50 114 SER A CA 1
ATOM 870 C C . SER A 1 114 ? -2.499 -15.502 -0.161 1.00 95.50 114 SER A C 1
ATOM 872 O O . SER A 1 114 ? -1.827 -16.224 -0.899 1.00 95.50 114 SER A O 1
ATOM 874 N N . GLY A 1 115 ? -2.010 -14.935 0.948 1.00 93.56 115 GLY A N 1
ATOM 875 C CA . GLY A 1 115 ? -0.595 -14.959 1.322 1.00 93.56 115 GLY A CA 1
ATOM 876 C C . GLY A 1 115 ? 0.306 -14.158 0.375 1.00 93.56 115 GLY A C 1
ATOM 877 O O . GLY A 1 115 ? 1.517 -14.357 0.387 1.00 93.56 115 GLY A O 1
ATOM 878 N N . LYS A 1 116 ? -0.266 -13.291 -0.472 1.00 96.38 116 LYS A N 1
ATOM 879 C CA . LYS A 1 116 ? 0.458 -12.482 -1.463 1.00 96.38 116 LYS A CA 1
ATOM 880 C C . LYS A 1 116 ? 0.695 -11.060 -0.976 1.00 96.38 116 LYS A C 1
ATOM 882 O O . LYS A 1 116 ? -0.043 -10.550 -0.135 1.00 96.38 116 LYS A O 1
ATOM 887 N N . CYS A 1 117 ? 1.723 -10.438 -1.534 1.00 98.06 117 CYS A N 1
ATOM 888 C CA . CYS A 1 117 ? 2.174 -9.106 -1.177 1.00 98.06 117 CYS A CA 1
ATOM 889 C C . CYS A 1 117 ? 1.449 -8.035 -1.995 1.00 98.06 117 CYS A C 1
ATOM 891 O O . CYS A 1 117 ? 1.182 -8.240 -3.179 1.00 98.06 117 CYS A O 1
ATOM 893 N N . LEU A 1 118 ? 1.178 -6.889 -1.370 1.00 98.81 118 LEU A N 1
ATOM 894 C CA . LEU A 1 118 ? 0.776 -5.658 -2.046 1.00 98.81 118 LEU A CA 1
ATOM 895 C C . LEU A 1 118 ? 1.922 -5.176 -2.945 1.00 98.81 118 LEU A C 1
ATOM 897 O O . LEU A 1 118 ? 3.039 -4.966 -2.466 1.00 98.81 118 LEU A O 1
ATOM 901 N N . ASP A 1 119 ? 1.647 -4.990 -4.229 1.00 98.81 119 ASP A N 1
ATOM 902 C CA . ASP A 1 119 ? 2.651 -4.842 -5.279 1.00 98.81 119 ASP A CA 1
ATOM 903 C C . ASP A 1 119 ? 2.273 -3.705 -6.236 1.00 98.81 119 ASP A C 1
ATOM 905 O O . ASP A 1 119 ? 1.160 -3.657 -6.757 1.00 98.81 119 ASP A O 1
ATOM 909 N N . VAL A 1 120 ? 3.208 -2.783 -6.488 1.00 98.88 120 VAL A N 1
ATOM 910 C CA . VAL A 1 120 ? 3.072 -1.839 -7.605 1.00 98.88 120 VAL A CA 1
ATOM 911 C C . VAL A 1 120 ? 3.390 -2.564 -8.905 1.00 98.88 120 VAL A C 1
ATOM 913 O O . VAL A 1 120 ? 4.549 -2.905 -9.166 1.00 98.88 120 VAL A O 1
ATOM 916 N N . LYS A 1 121 ? 2.377 -2.715 -9.760 1.00 98.75 121 LYS A N 1
ATOM 917 C CA . LYS A 1 121 ? 2.438 -3.520 -10.980 1.00 98.75 121 LYS A CA 1
ATOM 918 C C . LYS A 1 121 ? 3.648 -3.175 -11.849 1.00 98.75 121 LYS A C 1
ATOM 920 O O . LYS A 1 121 ? 3.891 -2.014 -12.194 1.00 98.75 121 LYS A O 1
ATOM 925 N N . TYR A 1 122 ? 4.402 -4.214 -12.212 1.00 98.25 122 TYR A N 1
ATOM 926 C CA . TYR A 1 122 ? 5.649 -4.137 -12.988 1.00 98.25 122 TYR A CA 1
ATOM 927 C C . TYR A 1 122 ? 6.750 -3.259 -12.363 1.00 98.25 122 TYR A C 1
ATOM 929 O O . TYR A 1 122 ? 7.691 -2.870 -13.053 1.00 98.25 122 TYR A O 1
ATOM 937 N N . GLY A 1 123 ? 6.633 -2.900 -11.082 1.00 98.25 123 GLY A N 1
ATOM 938 C CA . GLY A 1 123 ? 7.531 -1.954 -10.423 1.00 98.25 123 GLY A CA 1
ATOM 939 C C . GLY A 1 123 ? 7.544 -0.568 -11.062 1.00 98.25 123 GLY A C 1
ATOM 940 O O . GLY A 1 123 ? 8.558 0.134 -10.993 1.00 98.25 123 GLY A O 1
ATOM 941 N N . SER A 1 124 ? 6.442 -0.169 -11.708 1.00 98.69 124 SER A N 1
ATOM 942 C CA . SER A 1 124 ? 6.347 1.143 -12.341 1.00 98.69 124 SER A CA 1
ATOM 943 C C . SER A 1 124 ? 6.620 2.259 -11.332 1.00 98.69 124 SER A C 1
ATOM 945 O O . SER A 1 124 ? 6.251 2.181 -10.162 1.00 98.69 124 SER A O 1
ATOM 947 N N . LYS A 1 125 ? 7.246 3.342 -11.795 1.00 98.50 125 LYS A N 1
ATOM 948 C CA . LYS A 1 125 ? 7.489 4.551 -10.993 1.00 98.50 125 LYS A CA 1
ATOM 949 C C . LYS A 1 125 ? 6.563 5.702 -11.371 1.00 98.50 125 LYS A C 1
ATOM 951 O O . LYS A 1 125 ? 6.748 6.806 -10.860 1.00 98.50 125 LYS A O 1
ATOM 956 N N . THR A 1 126 ? 5.612 5.487 -12.274 1.00 98.56 126 THR A N 1
ATOM 957 C CA . THR A 1 126 ? 4.706 6.534 -12.752 1.00 98.56 126 THR A CA 1
ATOM 958 C C . THR A 1 126 ? 3.548 6.752 -11.786 1.00 98.56 126 THR A C 1
ATOM 960 O O . THR A 1 126 ? 3.087 5.822 -11.123 1.00 98.56 126 THR A O 1
ATOM 963 N N . ASP A 1 127 ? 3.067 7.992 -11.731 1.00 98.69 127 ASP A N 1
ATOM 964 C CA . ASP A 1 127 ? 1.775 8.306 -11.121 1.00 98.69 127 ASP A CA 1
ATOM 965 C C . ASP A 1 127 ? 0.668 7.520 -11.846 1.00 98.69 127 ASP A C 1
ATOM 967 O O . ASP A 1 127 ? 0.688 7.400 -13.073 1.00 98.69 127 ASP A O 1
ATOM 971 N N . GLY A 1 128 ? -0.272 6.954 -11.090 1.00 98.56 128 GLY A N 1
ATOM 972 C CA . GLY A 1 128 ? -1.379 6.174 -11.641 1.00 98.56 128 GLY A CA 1
ATOM 973 C C . GLY A 1 128 ? -1.039 4.720 -11.940 1.00 98.56 128 GLY A C 1
ATOM 974 O O . GLY A 1 128 ? -1.867 4.036 -12.538 1.00 98.56 128 GLY A O 1
ATOM 975 N N . ALA A 1 129 ? 0.153 4.241 -11.565 1.00 98.81 129 ALA A N 1
ATOM 976 C CA . ALA A 1 129 ? 0.441 2.821 -11.691 1.00 98.81 129 ALA A CA 1
ATOM 977 C C . ALA A 1 129 ? -0.443 2.012 -10.736 1.00 98.81 129 ALA A C 1
ATOM 979 O O . ALA A 1 129 ? -0.568 2.347 -9.558 1.00 98.81 129 ALA A O 1
ATOM 980 N N . ASP A 1 130 ? -1.020 0.965 -11.306 1.00 98.88 130 ASP A N 1
ATOM 981 C CA . ASP A 1 130 ? -1.909 -0.003 -10.676 1.00 98.88 130 ASP A CA 1
ATOM 982 C C . ASP A 1 130 ? -1.234 -0.703 -9.484 1.00 98.88 130 ASP A C 1
ATOM 984 O O . ASP A 1 130 ? -0.039 -1.033 -9.546 1.00 98.88 130 ASP A O 1
ATOM 988 N N . VAL A 1 131 ? -1.994 -0.918 -8.411 1.00 98.94 131 VAL A N 1
ATOM 989 C CA . VAL A 1 131 ? -1.571 -1.703 -7.252 1.00 98.94 131 VAL A CA 1
ATOM 990 C C . VAL A 1 131 ? -2.359 -3.003 -7.241 1.00 98.94 131 VAL A C 1
ATOM 992 O O . VAL A 1 131 ? -3.581 -3.038 -7.226 1.00 98.94 131 VAL A O 1
ATOM 995 N N . ILE A 1 132 ? -1.625 -4.103 -7.224 1.00 98.94 132 ILE A N 1
ATOM 996 C CA . ILE A 1 132 ? -2.151 -5.460 -7.313 1.00 98.94 132 ILE A CA 1
ATOM 997 C C . ILE A 1 132 ? -1.646 -6.277 -6.125 1.00 98.94 132 ILE A C 1
ATOM 999 O O . ILE A 1 132 ? -0.808 -5.824 -5.344 1.00 98.94 132 ILE A O 1
ATOM 1003 N N . GLN A 1 133 ? -2.107 -7.519 -6.006 1.00 98.69 133 GLN A N 1
ATOM 1004 C CA . GLN A 1 133 ? -1.358 -8.524 -5.258 1.00 98.69 133 GLN A CA 1
ATOM 1005 C C . GLN A 1 133 ? -0.453 -9.338 -6.189 1.00 98.69 133 GLN A C 1
ATOM 1007 O O . GLN A 1 133 ? -0.823 -9.667 -7.322 1.00 98.69 133 GLN A O 1
ATOM 1012 N N . TRP A 1 134 ? 0.697 -9.759 -5.678 1.00 98.56 134 TRP A N 1
ATOM 1013 C CA . TRP A 1 134 ? 1.604 -10.663 -6.377 1.00 98.56 134 TRP A CA 1
ATOM 1014 C C . TRP A 1 134 ? 2.341 -11.565 -5.386 1.00 98.56 134 TRP A C 1
ATOM 1016 O O . TRP A 1 134 ? 2.477 -11.234 -4.204 1.00 98.56 134 TRP A O 1
ATOM 1026 N N . ARG A 1 135 ? 2.805 -12.734 -5.839 1.00 97.12 135 ARG A N 1
ATOM 1027 C CA . ARG A 1 135 ? 3.691 -13.604 -5.059 1.00 97.12 135 ARG A CA 1
ATOM 1028 C C . ARG A 1 135 ? 4.816 -12.768 -4.454 1.00 97.12 135 ARG A C 1
ATOM 1030 O O . ARG A 1 135 ? 5.489 -12.027 -5.168 1.00 97.12 135 ARG A O 1
ATOM 1037 N N . CYS A 1 136 ? 5.024 -12.906 -3.151 1.00 95.31 136 CYS A N 1
ATOM 1038 C CA . CYS A 1 136 ? 6.038 -12.121 -2.473 1.00 95.31 136 CYS A CA 1
ATOM 1039 C C . CYS A 1 136 ? 7.448 -12.419 -3.008 1.00 95.31 136 CYS A C 1
ATOM 1041 O O . CYS A 1 136 ? 7.784 -13.569 -3.300 1.00 95.31 136 CYS A O 1
ATOM 1043 N N . HIS A 1 137 ? 8.254 -11.373 -3.152 1.00 91.56 137 HIS A N 1
ATOM 1044 C CA . HIS A 1 137 ? 9.658 -11.407 -3.541 1.00 91.56 137 HIS A CA 1
ATOM 1045 C C . HIS A 1 137 ? 10.390 -10.173 -2.988 1.00 91.56 137 HIS A C 1
ATOM 1047 O O . HIS A 1 137 ? 9.780 -9.217 -2.517 1.00 91.56 137 HIS A O 1
ATOM 1053 N N . ASP A 1 138 ? 11.717 -10.144 -3.107 1.00 86.94 138 ASP A N 1
ATOM 1054 C CA . ASP A 1 138 ? 12.565 -9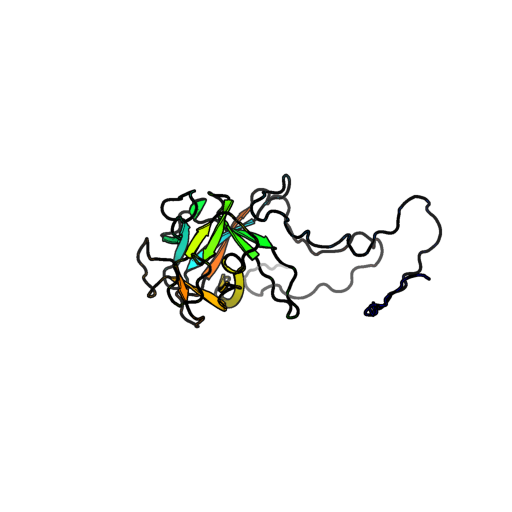.083 -2.537 1.00 86.94 138 ASP A CA 1
ATOM 1055 C C . ASP A 1 138 ? 12.547 -7.746 -3.309 1.00 86.94 138 ASP A C 1
ATOM 1057 O O . ASP A 1 138 ? 13.402 -6.880 -3.106 1.00 86.94 138 ASP A O 1
ATOM 10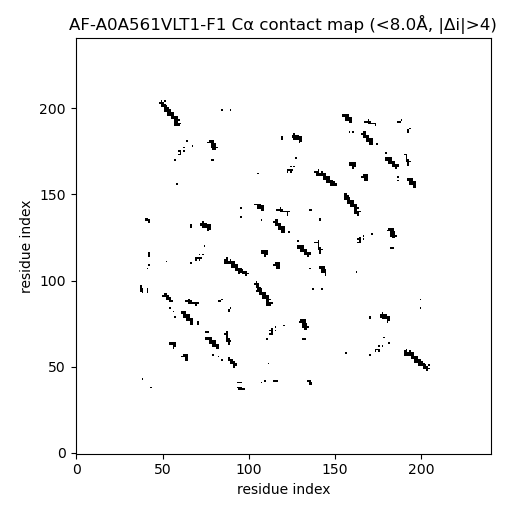61 N N . GLY A 1 139 ? 11.568 -7.549 -4.194 1.00 94.00 139 GLY A N 1
ATOM 1062 C CA . GLY A 1 139 ? 11.484 -6.364 -5.045 1.00 94.00 139 GLY A CA 1
ATOM 1063 C C . GLY A 1 139 ? 11.006 -5.141 -4.271 1.00 94.00 139 GLY A C 1
ATOM 1064 O O . GLY A 1 139 ? 10.045 -5.208 -3.507 1.00 94.00 139 GLY A O 1
ATOM 1065 N N . ASP A 1 140 ? 11.638 -3.991 -4.508 1.00 96.44 140 ASP A N 1
ATOM 1066 C CA . ASP A 1 140 ? 11.283 -2.740 -3.825 1.00 96.44 140 ASP A CA 1
ATOM 1067 C C . ASP A 1 140 ? 9.855 -2.255 -4.144 1.00 96.44 140 ASP A C 1
ATOM 1069 O O . ASP A 1 140 ? 9.296 -1.448 -3.404 1.00 96.44 140 ASP A O 1
ATOM 1073 N N . ASN A 1 141 ? 9.235 -2.764 -5.212 1.00 98.19 141 ASN A N 1
ATOM 1074 C CA . ASN A 1 141 ? 7.838 -2.503 -5.562 1.00 98.19 141 ASN A CA 1
ATOM 1075 C C . ASN A 1 141 ? 6.825 -3.191 -4.631 1.00 98.19 141 ASN A C 1
ATOM 1077 O O . ASN A 1 141 ? 5.658 -2.807 -4.652 1.00 98.19 141 ASN A O 1
ATOM 1081 N N . GLN A 1 142 ? 7.257 -4.137 -3.791 1.00 98.06 142 GLN A N 1
ATOM 1082 C CA . GLN A 1 142 ? 6.427 -4.786 -2.766 1.00 98.06 142 GLN A CA 1
ATOM 1083 C C . GLN A 1 142 ? 6.724 -4.298 -1.344 1.00 98.06 142 GLN A C 1
ATOM 1085 O O . GLN A 1 142 ? 6.116 -4.764 -0.376 1.00 98.06 142 GLN A O 1
ATOM 1090 N N . LYS A 1 143 ? 7.683 -3.381 -1.205 1.00 96.06 143 LYS A N 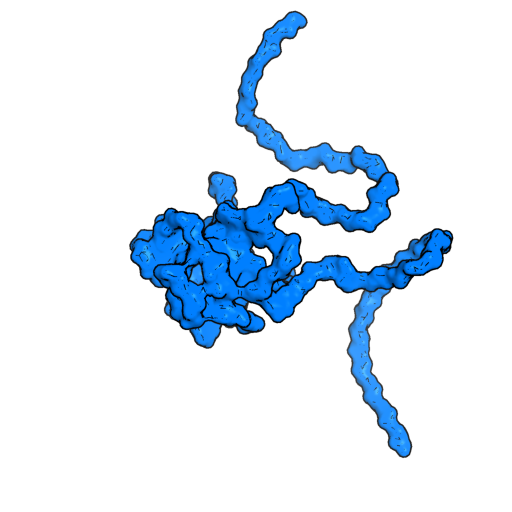1
ATOM 1091 C CA . LYS A 1 143 ? 8.163 -2.879 0.077 1.00 96.06 143 LYS A CA 1
ATOM 1092 C C . LYS A 1 143 ? 7.549 -1.518 0.347 1.00 96.06 143 LYS A C 1
ATOM 1094 O O . LYS A 1 143 ? 7.677 -0.590 -0.453 1.00 96.06 143 LYS A O 1
ATOM 1099 N N . TRP A 1 144 ? 6.899 -1.398 1.492 1.00 97.19 144 TRP A N 1
ATOM 1100 C CA . TRP A 1 144 ? 6.139 -0.225 1.891 1.00 97.19 144 TRP A CA 1
ATOM 1101 C C . TRP A 1 144 ? 6.639 0.289 3.235 1.00 97.19 144 TRP A C 1
ATOM 1103 O O . TRP A 1 144 ? 7.124 -0.479 4.062 1.00 97.19 144 TRP A O 1
ATOM 1113 N N . THR A 1 145 ? 6.530 1.591 3.459 1.00 95.25 145 THR A N 1
ATOM 1114 C CA . THR A 1 145 ? 6.809 2.217 4.749 1.00 95.25 145 THR A CA 1
ATOM 1115 C C . THR A 1 145 ? 5.584 3.031 5.177 1.00 95.25 145 THR A C 1
ATOM 1117 O O . THR A 1 145 ? 5.207 3.988 4.487 1.00 95.25 145 THR A O 1
ATOM 1120 N N . PRO A 1 146 ? 4.882 2.616 6.249 1.00 94.00 146 PRO A N 1
ATOM 1121 C CA . PRO A 1 146 ? 3.840 3.423 6.870 1.00 94.00 146 PRO A CA 1
ATOM 1122 C C . PRO A 1 146 ? 4.464 4.633 7.572 1.00 94.00 146 PRO A C 1
ATOM 1124 O O . PRO A 1 146 ? 5.355 4.494 8.407 1.00 94.00 146 PRO A O 1
ATOM 1127 N N . ILE A 1 147 ? 3.986 5.829 7.249 1.00 94.31 147 ILE A N 1
ATOM 1128 C CA . ILE A 1 147 ? 4.443 7.096 7.824 1.00 94.31 147 ILE A CA 1
ATOM 1129 C C . ILE A 1 147 ? 3.270 7.692 8.592 1.00 94.31 147 ILE A C 1
ATOM 1131 O O . ILE A 1 147 ? 2.291 8.111 7.974 1.00 94.31 147 ILE A O 1
ATOM 1135 N N . LEU A 1 148 ? 3.356 7.730 9.924 1.00 94.19 148 LEU A N 1
ATOM 1136 C CA . LEU A 1 148 ? 2.329 8.340 10.769 1.00 94.19 148 LEU A CA 1
ATOM 1137 C C . LEU A 1 148 ? 2.249 9.844 10.473 1.00 94.19 148 LEU A C 1
ATOM 1139 O O . LEU A 1 148 ? 3.232 10.563 10.641 1.00 94.19 148 LEU A O 1
ATOM 1143 N N . ILE A 1 149 ? 1.078 10.318 10.047 1.00 95.25 149 ILE A N 1
ATOM 1144 C CA . ILE A 1 149 ? 0.856 11.726 9.674 1.00 95.25 149 ILE A CA 1
ATOM 1145 C C . ILE A 1 149 ? -0.120 12.457 10.594 1.00 95.25 149 ILE A C 1
ATOM 1147 O O . ILE A 1 149 ? -0.099 13.685 10.651 1.00 95.25 149 ILE A O 1
ATOM 1151 N N . ALA A 1 150 ? -0.993 11.736 11.299 1.00 92.50 150 ALA A N 1
ATOM 1152 C CA . ALA A 1 150 ? -1.945 12.339 12.222 1.00 92.50 150 ALA A CA 1
ATOM 1153 C C . ALA A 1 150 ? -2.440 11.335 13.262 1.00 92.50 150 ALA A C 1
ATOM 1155 O O . ALA A 1 150 ? -2.593 10.146 12.979 1.00 92.50 150 ALA A O 1
ATOM 1156 N N . GLN A 1 151 ? -2.782 11.857 14.438 1.00 94.25 151 GLN A N 1
ATOM 1157 C CA . GLN A 1 151 ? -3.514 11.139 15.475 1.00 94.25 151 GLN A CA 1
ATOM 1158 C C . GLN A 1 151 ? -4.756 11.955 15.828 1.00 94.25 151 GLN A C 1
ATOM 1160 O O . GLN A 1 151 ? -4.644 13.109 16.240 1.00 94.25 151 GLN A O 1
ATOM 1165 N N . ALA A 1 152 ? -5.950 11.403 15.614 1.00 87.31 152 ALA A N 1
ATOM 1166 C CA . ALA A 1 152 ? -7.194 12.134 15.850 1.00 87.31 152 ALA A CA 1
ATOM 1167 C C . ALA A 1 152 ? -8.314 11.209 16.325 1.00 87.31 152 ALA A C 1
ATOM 1169 O O . ALA A 1 152 ? -8.647 10.228 15.661 1.00 87.31 152 ALA A O 1
ATOM 1170 N N . GLY A 1 153 ? -8.922 11.549 17.467 1.00 87.94 153 GLY A N 1
ATOM 1171 C CA . GLY A 1 153 ? -10.026 10.779 18.047 1.00 87.94 153 GLY A CA 1
ATOM 1172 C C . GLY A 1 153 ? -9.650 9.330 18.365 1.00 87.94 153 GLY A C 1
ATOM 1173 O O . GLY A 1 153 ? -10.436 8.436 18.079 1.00 87.94 153 GLY A O 1
ATOM 1174 N N . GLY A 1 154 ? -8.433 9.096 18.870 1.00 88.44 154 GLY A N 1
ATOM 1175 C CA . GLY A 1 154 ? -7.926 7.754 19.190 1.00 88.44 154 GLY A CA 1
ATOM 1176 C C . GLY A 1 154 ? -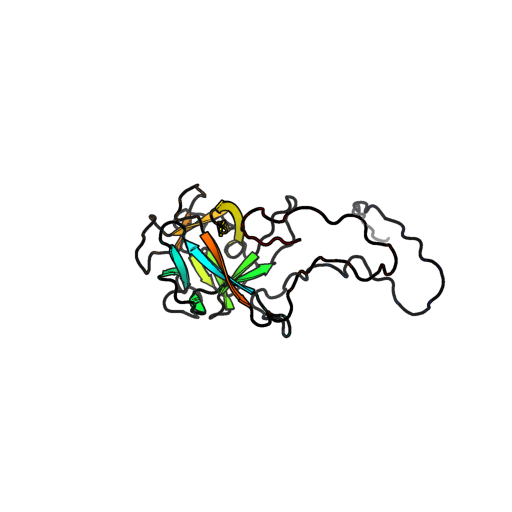7.469 6.924 17.985 1.00 88.44 154 GLY A C 1
ATOM 1177 O O . GLY A 1 154 ? -7.131 5.759 18.156 1.00 88.44 154 GLY A O 1
ATOM 1178 N N . ARG A 1 155 ? -7.446 7.507 16.780 1.00 90.38 155 ARG A N 1
ATOM 1179 C CA . ARG A 1 155 ? -7.065 6.830 15.533 1.00 90.38 155 ARG A CA 1
ATOM 1180 C C . ARG A 1 155 ? -5.743 7.348 14.995 1.00 90.38 155 ARG A C 1
ATOM 1182 O O . ARG A 1 155 ? -5.476 8.547 15.095 1.00 90.38 155 ARG A O 1
ATOM 1189 N N . ASN A 1 156 ? -4.971 6.459 14.378 1.00 92.62 156 ASN A N 1
ATOM 1190 C CA . ASN A 1 156 ? -3.714 6.770 13.706 1.00 92.62 156 ASN A CA 1
ATOM 1191 C C . ASN A 1 156 ? -3.927 6.759 12.191 1.00 92.62 156 ASN A C 1
ATOM 1193 O O . ASN A 1 156 ? -4.501 5.812 11.658 1.00 92.62 156 ASN A O 1
ATOM 1197 N N . TYR A 1 157 ? -3.451 7.798 11.510 1.00 94.88 157 TYR A N 1
ATOM 1198 C CA . TYR A 1 157 ? -3.520 7.913 10.056 1.00 94.88 157 TYR A CA 1
ATOM 1199 C C . TYR A 1 157 ? -2.122 7.905 9.465 1.00 94.88 157 TYR A C 1
ATOM 1201 O O . TYR A 1 157 ? -1.236 8.618 9.945 1.00 94.88 157 TYR A O 1
ATOM 1209 N N . PHE A 1 158 ? -1.957 7.147 8.390 1.00 96.69 158 PHE A N 1
ATOM 1210 C CA . PHE A 1 158 ? -0.679 6.920 7.742 1.00 96.69 158 PHE A CA 1
ATOM 1211 C C . PHE A 1 158 ? -0.732 7.292 6.265 1.00 96.69 158 PHE A C 1
ATOM 1213 O O . PHE A 1 158 ? -1.733 7.061 5.589 1.00 96.69 158 PHE A O 1
ATOM 1220 N N . LEU A 1 159 ? 0.385 7.794 5.746 1.00 98.06 159 LEU A N 1
ATOM 1221 C CA . LEU A 1 159 ? 0.718 7.581 4.341 1.00 98.06 159 LEU A CA 1
ATOM 1222 C C . LEU A 1 159 ? 1.415 6.226 4.223 1.00 98.06 159 LEU A C 1
ATOM 1224 O O . LEU A 1 159 ? 2.292 5.918 5.026 1.00 98.06 159 LEU A O 1
ATOM 1228 N N . ILE A 1 160 ? 1.077 5.435 3.208 1.00 97.88 160 ILE A N 1
ATOM 1229 C CA . ILE A 1 160 ? 1.746 4.156 2.937 1.00 97.88 160 ILE A CA 1
ATOM 1230 C C . ILE A 1 160 ? 2.601 4.343 1.688 1.00 97.88 160 ILE A C 1
ATOM 1232 O O . ILE A 1 160 ? 2.082 4.404 0.574 1.00 97.88 160 ILE A O 1
ATOM 1236 N N . LYS A 1 161 ? 3.914 4.504 1.870 1.00 98.06 161 LYS A N 1
ATOM 1237 C CA . LYS A 1 161 ? 4.840 4.890 0.799 1.00 98.06 161 LYS A CA 1
ATOM 1238 C C . LYS A 1 161 ? 5.609 3.687 0.264 1.00 98.06 161 LYS A C 1
ATOM 1240 O O . LYS A 1 161 ? 6.218 2.950 1.031 1.00 98.06 161 LYS A O 1
ATOM 1245 N N . ASN A 1 162 ? 5.621 3.507 -1.050 1.00 98.31 162 ASN A N 1
ATOM 1246 C CA . ASN A 1 162 ? 6.383 2.463 -1.722 1.00 98.31 162 ASN A CA 1
ATOM 1247 C C . ASN A 1 162 ? 7.880 2.802 -1.748 1.00 98.31 162 ASN A C 1
ATOM 1249 O O . ASN A 1 162 ? 8.260 3.936 -2.062 1.00 98.31 162 ASN A O 1
ATOM 1253 N N . LYS A 1 163 ? 8.736 1.813 -1.483 1.00 96.44 163 LYS A N 1
ATOM 1254 C CA . LYS A 1 163 ? 10.196 1.952 -1.519 1.00 96.44 163 LYS A CA 1
ATOM 1255 C C . LYS A 1 163 ? 10.712 2.205 -2.935 1.00 96.44 163 LYS A C 1
ATOM 1257 O O . LYS A 1 163 ? 11.491 3.130 -3.147 1.00 96.44 163 LYS A O 1
ATOM 1262 N N . GLY A 1 164 ? 10.259 1.417 -3.912 1.00 96.62 164 GLY A N 1
ATOM 1263 C CA . GLY A 1 164 ? 10.785 1.440 -5.281 1.00 96.62 164 GLY A CA 1
ATOM 1264 C C . GLY A 1 164 ? 10.481 2.725 -6.057 1.00 96.62 164 GLY A C 1
ATOM 1265 O O . GLY A 1 164 ? 11.289 3.162 -6.886 1.00 96.62 164 GLY A O 1
ATOM 1266 N N . SER A 1 165 ? 9.331 3.349 -5.793 1.00 98.31 165 SER A N 1
ATOM 1267 C CA . SER A 1 165 ? 8.880 4.558 -6.497 1.00 98.31 165 SER A CA 1
ATOM 1268 C C . SER A 1 165 ? 8.909 5.838 -5.659 1.00 98.31 165 SER A C 1
ATOM 1270 O O . SER A 1 165 ? 8.850 6.935 -6.225 1.00 98.31 165 SER A O 1
ATOM 1272 N N . GLY A 1 166 ? 8.947 5.717 -4.328 1.00 97.75 166 GLY A N 1
ATOM 1273 C CA . GLY A 1 166 ? 8.776 6.830 -3.399 1.00 97.75 166 GLY A CA 1
ATOM 1274 C C . GLY A 1 166 ? 7.370 7.448 -3.403 1.00 97.75 166 GLY A C 1
ATOM 1275 O O . GLY A 1 166 ? 7.212 8.570 -2.921 1.00 97.75 166 GLY A O 1
ATOM 1276 N N . LYS A 1 167 ? 6.367 6.766 -3.970 1.00 98.75 167 LYS A N 1
ATOM 1277 C CA . LYS A 1 167 ? 4.974 7.235 -4.087 1.00 98.75 167 LYS A CA 1
ATOM 1278 C C . LYS A 1 167 ? 4.074 6.602 -3.037 1.00 98.75 167 LYS A C 1
ATOM 1280 O O . LYS A 1 167 ? 4.443 5.601 -2.435 1.00 98.75 167 LYS A O 1
ATOM 1285 N N . CYS A 1 168 ? 2.915 7.203 -2.810 1.00 98.75 168 CYS A N 1
ATOM 1286 C CA . CYS A 1 168 ? 1.977 6.792 -1.777 1.00 98.75 168 CYS A CA 1
ATOM 1287 C C . CYS A 1 168 ? 0.814 5.994 -2.370 1.00 98.75 168 CYS A C 1
ATOM 1289 O O . CYS A 1 168 ? 0.395 6.263 -3.497 1.00 98.75 168 CYS A O 1
ATOM 1291 N N . LEU A 1 169 ? 0.315 5.030 -1.596 1.00 98.88 169 LEU A N 1
ATOM 1292 C CA . LEU A 1 169 ? -0.908 4.282 -1.868 1.00 98.88 169 LEU A CA 1
ATOM 1293 C C . LEU A 1 169 ? -2.105 5.242 -1.896 1.00 98.88 169 LEU A C 1
ATOM 1295 O O . LEU A 1 169 ? -2.307 6.003 -0.947 1.00 98.88 169 LEU A O 1
ATOM 1299 N N . ASP A 1 170 ? -2.878 5.219 -2.974 1.00 98.81 170 ASP A N 1
ATOM 1300 C CA . ASP A 1 170 ? -3.870 6.241 -3.306 1.00 98.81 170 ASP A CA 1
ATOM 1301 C C . ASP A 1 170 ? -5.140 5.589 -3.862 1.00 98.81 170 ASP A C 1
ATOM 1303 O O . ASP A 1 170 ? -5.073 4.767 -4.774 1.00 98.81 170 ASP A O 1
ATOM 1307 N N . VAL A 1 171 ? -6.305 5.967 -3.330 1.00 98.81 171 VAL A N 1
ATOM 1308 C CA . VAL A 1 171 ? -7.583 5.662 -3.986 1.00 98.81 171 VAL A CA 1
ATOM 1309 C C . VAL A 1 171 ? -7.793 6.646 -5.130 1.00 98.81 171 VAL A C 1
ATOM 1311 O O . VAL A 1 171 ? -7.994 7.851 -4.909 1.00 98.81 171 VAL A O 1
ATOM 1314 N N . LYS A 1 172 ? -7.798 6.112 -6.351 1.00 98.62 172 LYS A N 1
ATOM 1315 C CA . LYS A 1 172 ? -7.774 6.880 -7.591 1.00 98.62 172 LYS A CA 1
ATOM 1316 C C . LYS A 1 172 ? -8.885 7.919 -7.642 1.00 98.62 172 LYS A C 1
ATOM 1318 O O . LYS A 1 172 ? -10.068 7.622 -7.497 1.00 98.62 172 LYS A O 1
ATOM 1323 N N . GLY A 1 173 ? -8.488 9.168 -7.875 1.00 98.00 173 GLY A N 1
ATOM 1324 C CA . GLY A 1 173 ? -9.422 10.280 -8.054 1.00 98.00 173 GLY A CA 1
ATOM 1325 C C . GLY A 1 173 ? -10.229 10.645 -6.805 1.00 98.00 173 GLY A C 1
ATOM 1326 O O . GLY A 1 173 ? -11.196 11.388 -6.931 1.00 98.00 173 GLY A O 1
ATOM 1327 N N . SER A 1 174 ? -9.852 10.151 -5.615 1.00 97.88 174 SER A N 1
ATOM 1328 C CA . SER A 1 174 ? -10.669 10.269 -4.395 1.00 97.88 174 SER A CA 1
ATOM 1329 C C . SER A 1 174 ? -12.092 9.731 -4.566 1.00 97.88 174 SER A C 1
ATOM 1331 O O . SER A 1 174 ? -13.009 10.178 -3.875 1.00 97.88 174 SER A O 1
ATOM 1333 N N . ASP A 1 175 ? -12.281 8.780 -5.483 1.00 98.56 175 ASP A N 1
ATOM 1334 C CA . ASP A 1 175 ? -13.567 8.131 -5.681 1.00 98.56 175 ASP A CA 1
ATOM 1335 C C . ASP A 1 175 ? -13.998 7.474 -4.360 1.00 98.56 175 ASP A C 1
ATOM 1337 O O . ASP A 1 175 ? -13.180 6.936 -3.609 1.00 98.56 175 ASP A O 1
ATOM 1341 N N . VAL A 1 176 ? -15.281 7.588 -4.030 1.00 98.50 176 VAL A N 1
ATOM 1342 C CA . VAL A 1 176 ? -15.890 7.017 -2.824 1.00 98.50 176 VAL A CA 1
ATOM 1343 C C . VAL A 1 176 ? -16.727 5.782 -3.147 1.00 98.50 176 VAL A C 1
ATOM 1345 O O . VAL A 1 176 ? -17.338 5.226 -2.242 1.00 98.50 176 VAL A O 1
ATOM 1348 N N . GLY A 1 177 ? -16.787 5.347 -4.404 1.00 98.56 177 GLY A N 1
ATOM 1349 C CA . GLY A 1 177 ? -17.486 4.148 -4.842 1.00 98.56 177 GLY A CA 1
ATOM 1350 C C . GLY A 1 177 ? -16.792 2.859 -4.409 1.00 98.56 177 GLY A C 1
ATOM 1351 O O . GLY A 1 177 ? -15.566 2.783 -4.302 1.00 98.56 177 GLY A O 1
ATOM 1352 N N . ASP A 1 178 ? -17.595 1.828 -4.164 1.00 98.69 178 ASP A N 1
ATOM 1353 C CA . ASP A 1 178 ? -17.100 0.457 -4.052 1.00 98.69 178 ASP A CA 1
ATOM 1354 C C . ASP A 1 178 ? -16.460 0.036 -5.384 1.00 98.69 178 ASP A C 1
ATOM 1356 O O . ASP A 1 178 ? -17.031 0.258 -6.452 1.00 98.69 178 ASP A O 1
ATOM 1360 N N . GLY A 1 179 ? -15.271 -0.567 -5.329 1.00 98.50 179 GLY A N 1
ATOM 1361 C CA . GLY A 1 179 ? -14.540 -0.977 -6.526 1.00 98.50 179 GLY A CA 1
ATOM 1362 C C . GLY A 1 179 ? -13.657 0.107 -7.132 1.00 98.50 179 GLY A C 1
ATOM 1363 O O . GLY A 1 179 ? -13.075 -0.142 -8.187 1.00 98.50 179 GLY A O 1
ATOM 1364 N N . ALA A 1 180 ? -13.537 1.278 -6.493 1.00 98.81 180 ALA A N 1
ATOM 1365 C CA . ALA A 1 180 ? -12.569 2.269 -6.936 1.00 98.81 180 ALA A CA 1
ATOM 1366 C C . ALA A 1 180 ? -11.143 1.719 -6.819 1.00 98.81 180 ALA A C 1
ATOM 1368 O O . ALA A 1 180 ? -10.766 1.117 -5.812 1.00 98.81 180 ALA A O 1
ATOM 1369 N N . ASP A 1 181 ? -10.390 1.952 -7.884 1.00 98.88 181 ASP A N 1
ATOM 1370 C CA . ASP A 1 181 ? -9.034 1.471 -8.115 1.00 98.88 181 ASP A CA 1
ATOM 1371 C C . ASP A 1 181 ? -8.048 2.037 -7.081 1.00 98.88 181 ASP A C 1
ATOM 1373 O O . ASP A 1 181 ? -8.101 3.233 -6.753 1.00 98.88 181 ASP A O 1
ATOM 1377 N N . VAL A 1 182 ? -7.146 1.192 -6.578 1.00 98.94 182 VAL A N 1
ATOM 1378 C CA . VAL A 1 182 ? -6.031 1.619 -5.730 1.00 98.94 182 VAL A CA 1
ATOM 1379 C C . VAL A 1 182 ? -4.766 1.631 -6.571 1.00 98.94 182 VAL A C 1
ATOM 1381 O O . VAL A 1 182 ? -4.367 0.655 -7.190 1.00 98.94 182 VAL A O 1
ATOM 1384 N N . ILE A 1 183 ? -4.106 2.776 -6.567 1.00 98.94 183 ILE A N 1
ATOM 1385 C CA . ILE A 1 183 ? -2.930 3.060 -7.376 1.00 98.94 183 ILE A CA 1
ATOM 1386 C C . ILE A 1 183 ? -1.809 3.583 -6.480 1.00 98.94 183 ILE A C 1
ATOM 1388 O O . ILE A 1 183 ? -1.988 3.826 -5.285 1.00 98.94 183 ILE A O 1
ATOM 1392 N N . GLN A 1 184 ? -0.643 3.828 -7.069 1.00 98.81 184 GLN A N 1
ATOM 1393 C CA . GLN A 1 184 ? 0.313 4.762 -6.486 1.00 98.81 184 GLN A CA 1
ATOM 1394 C C . GLN A 1 184 ? 0.180 6.156 -7.104 1.00 98.81 184 GLN A C 1
ATOM 1396 O O . GLN A 1 184 ? -0.059 6.324 -8.306 1.00 98.81 184 GLN A O 1
ATOM 1401 N N . TRP A 1 185 ? 0.451 7.177 -6.302 1.00 98.75 185 TRP A N 1
ATOM 1402 C CA . TRP A 1 185 ? 0.529 8.558 -6.761 1.00 98.75 185 TRP A CA 1
ATOM 1403 C C . TRP A 1 185 ? 1.541 9.346 -5.932 1.00 98.75 185 TRP A C 1
ATOM 1405 O O . TRP A 1 185 ? 1.861 8.969 -4.801 1.00 98.75 185 TRP A O 1
ATOM 1415 N N . ARG A 1 186 ? 2.076 10.454 -6.463 1.00 98.44 186 ARG A N 1
ATOM 1416 C CA . ARG A 1 186 ? 2.915 11.369 -5.671 1.00 98.44 186 ARG A CA 1
ATOM 1417 C C . ARG A 1 186 ? 2.270 11.669 -4.313 1.00 98.44 186 ARG A C 1
ATOM 1419 O O . ARG A 1 186 ? 1.100 12.051 -4.247 1.00 98.44 186 ARG A O 1
ATOM 1426 N N . CYS A 1 187 ? 3.058 11.505 -3.254 1.00 98.25 187 CYS A N 1
ATOM 1427 C CA . CYS A 1 187 ? 2.610 11.703 -1.881 1.00 98.25 187 CYS A CA 1
ATOM 1428 C C . CYS A 1 187 ? 2.166 13.149 -1.647 1.00 98.25 187 CYS A C 1
ATOM 1430 O O . CYS A 1 187 ? 2.888 14.094 -1.981 1.00 98.25 187 CYS A O 1
ATOM 1432 N N . ARG A 1 188 ? 0.973 13.314 -1.082 1.00 93.44 188 ARG A N 1
ATOM 1433 C CA . ARG A 1 188 ? 0.289 14.582 -0.813 1.00 93.44 188 ARG A CA 1
ATOM 1434 C C . ARG A 1 188 ? -0.493 14.465 0.496 1.00 93.44 188 ARG A C 1
ATOM 1436 O O . ARG A 1 188 ? -0.749 13.371 0.977 1.00 93.44 188 ARG A O 1
ATOM 1443 N N . SER A 1 189 ? -0.921 15.593 1.054 1.00 86.00 189 SER A N 1
ATOM 1444 C CA . SER A 1 189 ? -1.821 15.636 2.219 1.00 86.00 189 SER A CA 1
ATOM 1445 C C . SER A 1 189 ? -3.299 15.512 1.808 1.00 86.00 189 SER A C 1
ATOM 1447 O O . SER A 1 189 ? -4.139 16.307 2.237 1.00 86.00 189 SER A O 1
ATOM 1449 N N . SER A 1 190 ? -3.608 14.612 0.869 1.00 94.94 190 SER A N 1
ATOM 1450 C CA . SER A 1 190 ? -4.971 14.373 0.388 1.00 94.94 190 SER A CA 1
ATOM 1451 C C . SER A 1 190 ? -5.554 13.136 1.061 1.00 94.94 190 SER A C 1
ATOM 1453 O O . SER A 1 190 ? -4.923 12.086 1.098 1.00 94.94 190 SER A O 1
ATOM 1455 N N . LYS A 1 191 ? -6.791 13.240 1.562 1.00 96.44 191 LYS A N 1
ATOM 1456 C CA . LYS A 1 191 ? -7.426 12.204 2.399 1.00 96.44 191 LYS A CA 1
ATOM 1457 C C . LYS A 1 191 ? -7.590 10.832 1.726 1.00 96.44 191 LYS A C 1
ATOM 1459 O O . LYS A 1 191 ? -7.801 9.855 2.430 1.00 96.44 191 LYS A O 1
ATOM 1464 N N . ASN A 1 192 ? -7.505 10.754 0.398 1.00 98.19 192 ASN A N 1
ATOM 1465 C CA . ASN A 1 192 ? -7.522 9.501 -0.365 1.00 98.19 192 ASN A CA 1
ATOM 1466 C C . ASN A 1 192 ? -6.178 8.748 -0.365 1.00 98.19 192 ASN A C 1
ATOM 1468 O O . ASN A 1 192 ? -6.110 7.638 -0.884 1.00 98.19 192 ASN A O 1
ATOM 1472 N N . GLN A 1 193 ? -5.126 9.348 0.198 1.00 98.56 193 GLN A N 1
ATOM 1473 C CA . GLN A 1 193 ? -3.828 8.717 0.464 1.00 98.56 193 GLN A CA 1
ATOM 1474 C C . GLN A 1 193 ? -3.603 8.442 1.953 1.00 98.56 193 GLN A C 1
ATOM 1476 O O . GLN A 1 193 ? -2.580 7.877 2.333 1.00 98.56 193 GLN A O 1
ATOM 1481 N N . GLU A 1 194 ? -4.531 8.881 2.802 1.00 98.12 194 GLU A N 1
ATOM 1482 C CA . GLU A 1 194 ? -4.437 8.736 4.246 1.00 98.12 194 GLU A CA 1
ATOM 1483 C C . GLU A 1 194 ? -5.218 7.496 4.663 1.00 98.12 194 GLU A C 1
ATOM 1485 O O . GLU A 1 194 ? -6.429 7.415 4.458 1.00 98.12 194 GLU A O 1
ATOM 1490 N N . TRP A 1 195 ? -4.523 6.539 5.262 1.00 98.00 195 TRP A N 1
ATOM 1491 C CA . TRP A 1 195 ? -5.082 5.256 5.659 1.00 98.00 195 TRP A CA 1
ATOM 1492 C C . TRP A 1 195 ? -5.112 5.169 7.179 1.00 98.00 195 TRP A C 1
ATOM 1494 O O . TRP A 1 195 ? -4.091 5.343 7.843 1.00 98.00 195 TRP A O 1
ATOM 1504 N N . GLU A 1 196 ? -6.294 4.937 7.733 1.00 96.44 196 GLU A N 1
ATOM 1505 C CA . GLU A 1 196 ? -6.464 4.534 9.122 1.00 96.44 196 GLU A CA 1
ATOM 1506 C C . GLU A 1 196 ? -6.101 3.053 9.250 1.00 96.44 196 GLU A C 1
ATOM 1508 O O . GLU A 1 196 ? -6.613 2.220 8.504 1.00 96.44 196 GLU A O 1
ATOM 1513 N N . GLU A 1 197 ? -5.213 2.732 10.184 1.00 92.62 197 GLU A N 1
ATOM 1514 C CA . GLU A 1 197 ? -4.856 1.352 10.504 1.00 92.62 197 GLU A CA 1
ATOM 1515 C C . GLU A 1 197 ? -5.739 0.853 11.652 1.00 92.62 197 GLU A C 1
ATOM 1517 O O . GLU A 1 197 ? -5.694 1.392 12.761 1.00 92.62 197 GLU A O 1
ATOM 1522 N N . ILE A 1 198 ? -6.525 -0.191 11.395 1.00 89.75 198 ILE A N 1
ATOM 1523 C CA . ILE A 1 198 ? -7.378 -0.840 12.391 1.00 89.75 198 ILE A CA 1
ATOM 1524 C C . ILE A 1 198 ? -6.851 -2.248 12.624 1.00 89.75 198 ILE A C 1
ATOM 1526 O O . ILE A 1 198 ? -6.819 -3.067 11.710 1.00 89.75 198 ILE A O 1
ATOM 1530 N N . THR A 1 199 ? -6.466 -2.571 13.855 1.00 84.75 199 THR A N 1
ATOM 1531 C CA . THR A 1 199 ? -6.127 -3.952 14.216 1.00 84.75 199 THR A CA 1
ATOM 1532 C C . THR A 1 199 ? -7.381 -4.825 14.122 1.00 84.75 199 THR A C 1
ATOM 1534 O O . THR A 1 199 ? -8.302 -4.673 14.922 1.00 84.75 199 THR A O 1
ATOM 1537 N N . SER A 1 200 ? -7.430 -5.728 13.139 1.00 66.00 200 SER A N 1
ATOM 1538 C CA . SER A 1 200 ? -8.640 -6.472 12.777 1.00 66.00 200 SER A CA 1
ATOM 1539 C C . SER A 1 200 ? -8.745 -7.811 13.507 1.00 66.00 200 SER A C 1
ATOM 1541 O O . SER A 1 200 ? -9.786 -8.120 14.089 1.00 66.00 200 SER A O 1
ATOM 1543 N N . LYS A 1 201 ? -7.679 -8.629 13.503 1.00 65.81 201 LYS A N 1
ATOM 1544 C CA . LYS A 1 201 ? -7.647 -9.967 14.127 1.00 65.81 201 LYS A CA 1
ATOM 1545 C C . LYS A 1 201 ? -6.229 -10.345 14.551 1.00 65.81 201 LYS A C 1
ATOM 1547 O O . LYS A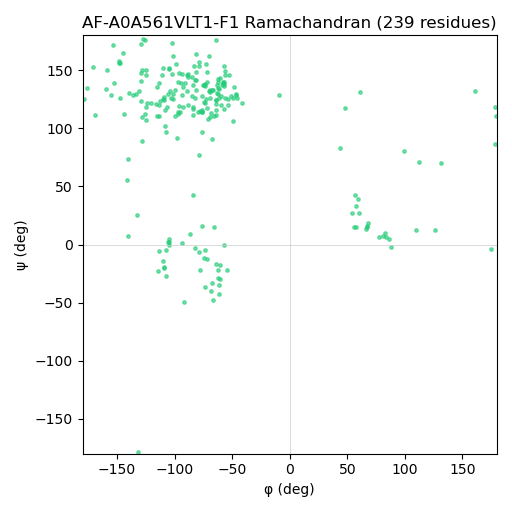 1 201 ? -5.278 -10.152 13.803 1.00 65.81 201 LYS A O 1
ATOM 1552 N N . GLY A 1 202 ? -6.083 -10.952 15.727 1.00 53.09 202 GLY A N 1
ATOM 1553 C CA . GLY A 1 202 ? -4.845 -11.610 16.143 1.00 53.09 202 GLY A CA 1
ATOM 1554 C C . GLY A 1 202 ? -5.062 -13.113 16.264 1.00 53.09 202 GLY A C 1
ATOM 1555 O O . GLY A 1 202 ? -5.761 -13.558 17.175 1.00 53.09 202 GLY A O 1
ATOM 1556 N N . VAL A 1 203 ? -4.470 -13.920 15.383 1.00 44.03 203 VAL A N 1
ATOM 1557 C CA . VAL A 1 203 ? -4.508 -15.383 15.547 1.00 44.03 203 VAL A CA 1
ATOM 1558 C C . VAL A 1 203 ? -3.498 -15.726 16.639 1.00 44.03 203 VAL A C 1
ATOM 1560 O O . VAL A 1 203 ? -2.316 -15.774 16.353 1.00 44.03 203 VAL A O 1
ATOM 1563 N N . GLY A 1 204 ? -3.931 -15.890 17.893 1.00 45.94 204 GLY A N 1
ATOM 1564 C CA . GLY A 1 204 ? -3.040 -16.128 19.046 1.00 45.94 204 GLY A CA 1
ATOM 1565 C C . GLY A 1 204 ? -2.921 -14.968 20.047 1.00 45.94 204 GLY A C 1
ATOM 1566 O O . GLY A 1 204 ? -2.067 -15.011 20.929 1.00 45.94 204 GLY A O 1
ATOM 1567 N N . ALA A 1 205 ? -3.795 -13.955 19.974 1.00 42.38 205 ALA A N 1
ATOM 1568 C CA . ALA A 1 205 ? -3.798 -12.778 20.860 1.00 42.38 205 ALA A CA 1
ATOM 1569 C C . ALA A 1 205 ? -4.128 -13.050 22.351 1.00 42.38 205 ALA A C 1
ATOM 1571 O O . ALA A 1 205 ? -4.379 -12.115 23.107 1.00 42.38 205 ALA A O 1
ATOM 1572 N N . ALA A 1 206 ? -4.079 -14.303 22.815 1.00 35.53 206 ALA A N 1
ATOM 1573 C CA . ALA A 1 206 ? -4.080 -14.611 24.246 1.00 35.53 206 ALA A CA 1
ATOM 1574 C C . ALA A 1 206 ? -2.733 -14.288 24.935 1.00 35.53 206 ALA A C 1
ATOM 1576 O O . ALA A 1 206 ? -2.640 -14.393 26.155 1.00 35.53 206 ALA A O 1
ATOM 1577 N N . ALA A 1 207 ? -1.696 -13.864 24.200 1.00 34.75 207 ALA A N 1
ATOM 1578 C CA . ALA A 1 207 ? -0.381 -13.568 24.770 1.00 34.75 207 ALA A CA 1
ATOM 1579 C C . ALA A 1 207 ? 0.300 -12.334 24.149 1.00 34.75 207 ALA A C 1
ATOM 1581 O O . ALA A 1 207 ? 1.426 -12.416 23.680 1.00 34.75 207 ALA A O 1
ATOM 1582 N N . MET A 1 208 ? -0.353 -11.169 24.155 1.00 37.94 208 MET A N 1
ATOM 1583 C CA . MET A 1 208 ? 0.363 -9.886 24.068 1.00 37.94 208 MET A CA 1
ATOM 1584 C C . MET A 1 208 ? -0.290 -8.852 24.988 1.00 37.94 208 MET A C 1
ATOM 1586 O O . MET A 1 208 ? -0.975 -7.933 24.555 1.00 37.94 208 MET A O 1
ATOM 1590 N N . LYS A 1 209 ? -0.075 -9.010 26.298 1.00 30.64 209 LYS A N 1
ATOM 1591 C CA . LYS A 1 209 ? -0.117 -7.880 27.233 1.00 30.64 209 LYS A CA 1
ATOM 1592 C C . LYS A 1 209 ? 1.324 -7.399 27.406 1.00 30.64 209 LYS A C 1
ATOM 1594 O O . LYS A 1 209 ? 2.139 -8.154 27.915 1.00 30.64 209 LYS A O 1
ATOM 1599 N N . HIS A 1 210 ? 1.604 -6.177 26.950 1.00 33.91 210 HIS A N 1
ATOM 1600 C CA . HIS A 1 210 ? 2.834 -5.405 27.180 1.00 33.91 210 HIS A CA 1
ATOM 1601 C C . HIS A 1 210 ? 4.157 -6.179 27.041 1.00 33.91 210 HIS A C 1
ATOM 1603 O O . HIS A 1 210 ? 4.775 -6.562 28.031 1.00 33.91 210 HIS A O 1
ATOM 1609 N N . ALA A 1 211 ? 4.652 -6.329 25.812 1.00 28.61 211 ALA A N 1
ATOM 1610 C CA . ALA A 1 211 ? 6.059 -6.656 25.604 1.00 28.61 211 ALA A CA 1
ATOM 1611 C C . ALA A 1 211 ? 6.910 -5.383 25.767 1.00 28.61 211 ALA A C 1
ATOM 1613 O O . ALA A 1 211 ? 7.356 -4.787 24.790 1.00 28.61 211 ALA A O 1
ATOM 1614 N N . THR A 1 212 ? 7.138 -4.955 27.010 1.00 30.52 212 THR A N 1
ATOM 1615 C CA . THR A 1 212 ? 8.371 -4.221 27.313 1.00 30.52 212 THR A CA 1
ATOM 1616 C C . THR A 1 212 ? 9.490 -5.239 27.166 1.00 30.52 212 THR A C 1
ATOM 1618 O O . THR A 1 212 ? 9.544 -6.213 27.917 1.00 30.52 212 THR A O 1
ATOM 1621 N N . VAL A 1 213 ? 10.350 -5.062 26.168 1.00 31.48 213 VAL A N 1
ATOM 1622 C CA . VAL A 1 213 ? 11.534 -5.903 25.982 1.00 31.48 213 VAL A CA 1
ATOM 1623 C C . VAL A 1 213 ? 12.492 -5.616 27.140 1.00 31.48 213 VAL A C 1
ATOM 1625 O O . VAL A 1 213 ? 13.302 -4.699 27.076 1.00 31.48 213 VAL A O 1
ATOM 1628 N N . ILE A 1 214 ? 12.364 -6.374 28.229 1.00 29.94 214 ILE A N 1
ATOM 1629 C CA . ILE A 1 214 ? 13.398 -6.488 29.256 1.00 29.94 214 ILE A CA 1
ATOM 1630 C C . ILE A 1 214 ? 14.182 -7.764 28.919 1.00 29.94 214 ILE A C 1
ATOM 1632 O O . ILE A 1 214 ? 13.608 -8.854 28.997 1.00 29.94 214 ILE A O 1
ATOM 1636 N N . PRO A 1 215 ? 15.456 -7.668 28.503 1.00 30.34 215 PRO A N 1
ATOM 1637 C CA . PRO A 1 215 ? 16.275 -8.846 28.240 1.00 30.34 215 PRO A CA 1
ATOM 1638 C C . PRO A 1 215 ? 16.418 -9.703 29.515 1.00 30.34 215 PRO A C 1
ATOM 1640 O O . PRO A 1 215 ? 16.513 -9.158 30.620 1.00 30.34 215 PRO A O 1
ATOM 1643 N N . PRO A 1 216 ? 16.427 -11.044 29.408 1.00 33.75 216 PRO A N 1
ATOM 1644 C CA . PRO A 1 216 ? 16.514 -11.916 30.572 1.00 33.75 216 PRO A CA 1
ATOM 1645 C C . PRO A 1 216 ? 17.925 -11.837 31.165 1.00 33.75 216 PRO A C 1
ATOM 1647 O O . PRO A 1 216 ? 18.877 -12.339 30.575 1.00 33.75 216 PRO A O 1
ATOM 1650 N N . GLY A 1 217 ? 18.073 -11.199 32.331 1.00 38.91 217 GLY A N 1
ATOM 1651 C CA . GLY A 1 217 ? 19.387 -11.138 32.979 1.00 38.91 217 GLY A CA 1
ATOM 1652 C C . GLY A 1 217 ? 19.559 -10.308 34.249 1.00 38.91 217 GLY A C 1
ATOM 1653 O O . GLY A 1 217 ? 20.639 -10.367 34.822 1.00 38.91 217 GLY A O 1
ATOM 1654 N N . ILE A 1 218 ? 18.557 -9.572 34.743 1.00 35.50 218 ILE A N 1
ATOM 1655 C CA . ILE A 1 218 ? 18.698 -8.834 36.012 1.00 35.50 218 ILE A CA 1
ATOM 1656 C C . ILE A 1 218 ? 17.531 -9.185 36.937 1.00 35.50 218 ILE A C 1
ATOM 1658 O O . ILE A 1 218 ? 16.488 -8.537 36.936 1.00 35.50 218 ILE A O 1
ATOM 1662 N N . ARG A 1 219 ? 17.696 -10.244 37.739 1.00 38.69 219 ARG A N 1
ATOM 1663 C CA . ARG A 1 219 ? 16.993 -10.329 39.026 1.00 38.69 219 ARG A CA 1
ATOM 1664 C C . ARG A 1 219 ? 17.828 -9.549 40.032 1.00 38.69 219 ARG A C 1
ATOM 1666 O O . ARG A 1 219 ? 18.960 -9.938 40.293 1.00 38.69 219 ARG A O 1
ATOM 1673 N N . GLY A 1 220 ? 17.246 -8.496 40.597 1.00 43.81 220 GLY A N 1
ATOM 1674 C CA . GLY A 1 220 ? 17.807 -7.793 41.750 1.00 43.81 220 GLY A CA 1
ATOM 1675 C C . GLY A 1 220 ? 18.280 -6.375 41.453 1.00 43.81 220 GLY A C 1
ATOM 1676 O O . GLY A 1 220 ? 19.474 -6.109 41.476 1.00 43.81 220 GLY A O 1
ATOM 1677 N N . ALA A 1 221 ? 17.339 -5.465 41.216 1.00 32.44 221 ALA A N 1
ATOM 1678 C CA . ALA A 1 221 ? 17.456 -4.071 41.635 1.00 32.44 221 ALA A CA 1
ATOM 1679 C C . ALA A 1 221 ? 16.034 -3.506 41.777 1.00 32.44 221 ALA A C 1
ATOM 1681 O O . ALA A 1 221 ? 15.199 -3.704 40.894 1.00 32.44 221 ALA A O 1
ATOM 1682 N N . ASP A 1 222 ? 15.757 -2.893 42.925 1.00 31.14 222 ASP A N 1
ATOM 1683 C CA . ASP A 1 222 ? 14.450 -2.378 43.336 1.00 31.14 222 ASP A CA 1
ATOM 1684 C C . ASP A 1 222 ? 13.836 -1.357 42.354 1.00 31.14 222 ASP A C 1
ATOM 1686 O O . ASP A 1 222 ? 14.562 -0.666 41.632 1.00 31.14 222 ASP A O 1
ATOM 1690 N N . PRO A 1 223 ? 12.493 -1.223 42.320 1.00 37.25 223 PRO A N 1
ATOM 1691 C CA . PRO A 1 223 ? 11.800 -0.388 41.354 1.00 37.25 223 PRO A CA 1
ATOM 1692 C C . PRO A 1 223 ? 11.772 1.063 41.838 1.00 37.25 223 PRO A C 1
ATOM 1694 O O . PRO A 1 223 ? 11.115 1.374 42.830 1.00 37.25 223 PRO A O 1
ATOM 1697 N N . VAL A 1 224 ? 12.411 1.984 41.116 1.00 30.53 224 VAL A N 1
ATOM 1698 C CA . VAL A 1 224 ? 12.135 3.416 41.294 1.00 30.53 224 VAL A CA 1
ATOM 1699 C C . VAL A 1 224 ? 11.861 4.075 39.942 1.00 30.53 224 VAL A C 1
ATOM 1701 O O . VAL A 1 224 ? 12.685 4.059 39.034 1.00 30.53 224 VAL A O 1
ATOM 1704 N N . VAL A 1 225 ? 10.673 4.686 39.901 1.00 26.20 225 VAL A N 1
ATOM 1705 C CA . VAL A 1 225 ? 10.056 5.588 38.911 1.00 26.20 225 VAL A CA 1
ATOM 1706 C C . VAL A 1 225 ? 9.062 4.948 37.933 1.00 26.20 225 VAL A C 1
ATOM 1708 O O . VAL A 1 225 ? 9.328 4.717 36.758 1.00 26.20 225 VAL A O 1
ATOM 1711 N N . ALA A 1 226 ? 7.844 4.773 38.452 1.00 26.66 226 ALA A N 1
ATOM 1712 C CA . ALA A 1 226 ? 6.599 4.874 37.701 1.00 26.66 226 ALA A CA 1
ATOM 1713 C C . ALA A 1 226 ? 6.048 6.308 37.829 1.00 26.66 226 ALA A C 1
ATOM 1715 O O . ALA A 1 226 ? 5.935 6.799 38.949 1.00 26.66 226 ALA A O 1
ATOM 1716 N N . ALA A 1 227 ? 5.725 6.943 36.695 1.00 25.58 227 ALA A N 1
ATOM 1717 C CA . ALA A 1 227 ? 4.770 8.045 36.449 1.00 25.58 227 ALA A CA 1
ATOM 1718 C C . ALA A 1 227 ? 5.186 8.665 35.094 1.00 25.58 227 ALA A C 1
ATOM 1720 O O . ALA A 1 227 ? 6.368 8.884 34.870 1.00 25.58 227 ALA A O 1
ATOM 1721 N N . VAL A 1 228 ? 4.343 8.934 34.099 1.00 25.59 228 VAL A N 1
ATOM 1722 C CA . VAL A 1 228 ? 3.009 9.541 34.090 1.00 25.59 228 VAL A CA 1
ATOM 1723 C C . VAL A 1 228 ? 2.345 9.129 32.769 1.00 25.59 228 VAL A C 1
ATOM 1725 O O . VAL A 1 228 ? 3.004 9.222 31.747 1.00 25.59 228 VAL A O 1
ATOM 1728 N N . PHE A 1 229 ? 1.084 8.690 32.785 1.00 25.58 229 PHE A N 1
ATOM 1729 C CA . PHE A 1 229 ? 0.006 9.116 31.869 1.00 25.58 229 PHE A CA 1
ATOM 1730 C C . PHE A 1 229 ? -1.257 8.322 32.231 1.00 25.58 229 PHE A C 1
ATOM 1732 O O . PHE A 1 229 ? -1.544 7.265 31.678 1.00 25.58 229 PHE A O 1
ATOM 1739 N N . SER A 1 230 ? -2.014 8.848 33.192 1.00 31.05 230 SER A N 1
ATOM 1740 C CA . SER A 1 230 ? -3.408 8.473 33.415 1.00 31.05 230 SER A CA 1
ATOM 1741 C C . SER A 1 230 ? -4.253 9.745 33.466 1.00 31.05 230 SER A C 1
ATOM 1743 O O . SER A 1 230 ? -4.113 10.571 34.366 1.00 31.05 230 SER A O 1
ATOM 1745 N N . ASP A 1 231 ? -5.043 9.882 32.407 1.00 31.30 231 ASP A N 1
ATOM 1746 C CA . ASP A 1 231 ? -6.306 10.601 32.227 1.00 31.30 231 ASP A CA 1
ATOM 1747 C C . ASP A 1 231 ? -6.999 11.168 33.491 1.00 31.30 231 ASP A C 1
ATOM 1749 O O . ASP A 1 231 ? -7.288 10.414 34.424 1.00 31.30 231 ASP A O 1
ATOM 1753 N N . PRO A 1 232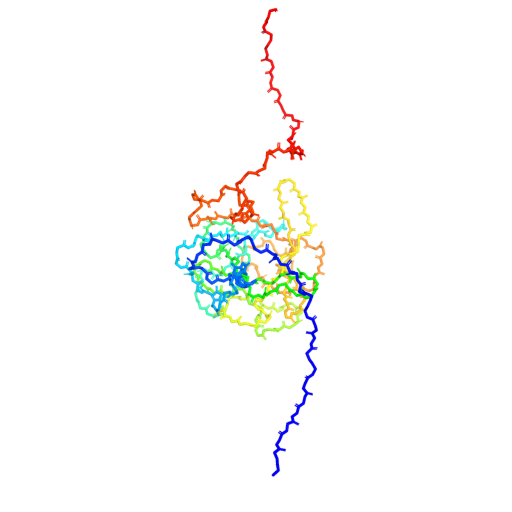 ? -7.375 12.465 33.510 1.00 35.00 232 PRO A N 1
ATOM 1754 C CA . PRO A 1 232 ? -8.372 12.987 34.424 1.00 35.00 232 PRO A CA 1
ATOM 1755 C C . PRO A 1 232 ? -9.678 13.316 33.678 1.00 35.00 232 PRO A C 1
ATOM 1757 O O . PRO A 1 232 ? -9.835 14.432 33.166 1.00 35.00 232 PRO A O 1
ATOM 1760 N N . ARG A 1 233 ? -10.654 12.393 33.706 1.00 32.06 233 ARG A N 1
ATOM 1761 C CA . ARG A 1 233 ? -12.076 12.682 34.014 1.00 32.06 233 ARG A CA 1
ATOM 1762 C C . ARG A 1 233 ? -12.975 11.435 33.953 1.00 32.06 233 ARG A C 1
ATOM 1764 O O . ARG A 1 233 ? -13.340 10.979 32.881 1.00 32.06 233 ARG A O 1
ATOM 1771 N N . SER A 1 234 ? -13.468 10.986 35.109 1.00 33.59 234 SER A N 1
ATOM 1772 C CA . SER A 1 234 ? -14.896 11.065 35.499 1.00 33.59 234 SER A CA 1
ATOM 1773 C C . SER A 1 234 ? -15.074 10.398 36.882 1.00 33.59 234 SER A C 1
ATOM 1775 O O . SER A 1 234 ? -14.524 9.332 37.120 1.00 33.59 234 SER A O 1
ATOM 1777 N N . THR A 1 235 ? -15.512 11.166 37.895 1.00 35.38 235 THR A N 1
ATOM 1778 C CA . THR A 1 235 ? -16.799 11.022 38.634 1.00 35.38 235 THR A CA 1
ATOM 1779 C C . THR A 1 235 ? -16.954 9.670 39.364 1.00 35.38 235 THR A C 1
ATOM 1781 O O . THR A 1 235 ? -16.783 8.637 38.747 1.00 35.38 235 THR A O 1
ATOM 1784 N N . ALA A 1 236 ? -17.338 9.532 40.633 1.00 33.56 236 ALA A N 1
ATOM 1785 C CA . ALA A 1 236 ? -18.174 10.348 41.499 1.00 33.56 236 ALA A CA 1
ATOM 1786 C C . ALA A 1 236 ? -18.083 9.805 42.953 1.00 33.56 236 ALA A C 1
ATOM 1788 O O . ALA A 1 236 ? -17.865 8.616 43.150 1.00 33.56 236 ALA A O 1
ATOM 1789 N N . THR A 1 237 ? -18.295 10.699 43.925 1.00 39.53 237 THR A N 1
ATOM 1790 C CA . THR A 1 237 ? -19.103 10.545 45.159 1.00 39.53 237 THR A CA 1
ATOM 1791 C C . THR A 1 237 ? -18.948 9.297 46.050 1.00 39.53 237 THR A C 1
ATOM 1793 O O . THR A 1 237 ? -19.382 8.223 45.668 1.00 39.53 237 THR A O 1
ATOM 1796 N N . THR A 1 238 ? -18.505 9.493 47.306 1.00 34.94 238 THR A N 1
ATOM 1797 C CA . THR A 1 238 ? -19.329 9.381 48.546 1.00 34.94 238 THR A CA 1
ATOM 1798 C C . THR A 1 238 ? -18.502 9.700 49.813 1.00 34.94 238 THR A C 1
ATOM 1800 O O . THR A 1 238 ? -17.479 9.069 50.053 1.00 34.94 238 THR A O 1
ATOM 1803 N N . ARG A 1 239 ? -18.974 10.660 50.635 1.00 33.50 239 ARG A N 1
ATOM 1804 C CA . ARG A 1 239 ? -18.772 10.734 52.115 1.00 33.50 239 ARG A CA 1
ATOM 1805 C C . ARG A 1 239 ? -19.602 9.605 52.771 1.00 33.50 239 ARG A C 1
ATOM 1807 O O . ARG A 1 239 ? -20.527 9.161 52.087 1.00 33.50 239 ARG A O 1
ATOM 1814 N N . PRO A 1 240 ? -19.404 9.157 54.035 1.00 49.62 240 PRO A N 1
ATOM 1815 C CA . PRO A 1 240 ? -19.164 9.917 55.286 1.00 49.62 240 PRO A CA 1
ATOM 1816 C C . PRO A 1 240 ? -17.959 9.339 56.081 1.00 49.62 240 PRO A C 1
ATOM 1818 O O . PRO A 1 240 ? -17.303 8.434 55.585 1.00 49.62 240 PRO A O 1
ATOM 1821 N N . SER A 1 241 ? -17.525 9.808 57.254 1.00 45.50 241 SER A N 1
ATOM 1822 C CA . SER A 1 241 ? -18.151 10.467 58.414 1.00 45.50 241 SER A CA 1
ATOM 1823 C C . SER A 1 241 ? -17.245 11.548 58.985 1.00 45.50 241 SER A C 1
ATOM 1825 O O . SER A 1 241 ? -16.046 11.240 59.160 1.00 45.50 241 SER A O 1
#

Organism: Actinoplanes teichomyceticus (NCBI:txid1867)

Sequence (241 aa):
MACAGIGRALSAISLVVLSPAGAAGAAPLTPHDLVAEKLEDPAARPVGRGYIYHEYVARHSQKCLDVKYGGRSDGADVIQWRCHGGDNQSWRFAITDWPDFWGTTYVNLINERSGKCLDVKYGSKTDGADVIQWRCHDGDNQKWTPILIAQAGGRNYFLIKNKGSGKCLDVKGSDVGDGADVIQWRCRSSKNQEWEEITSKGVGAAAMKHATVIPPGIRGADPVVAAVFSDPRSTATTRPS

InterPro domains:
  IPR000772 Ricin B, lectin domain [PF14200] (87-185)
  IPR000772 Ricin B, lectin domain [SM00458] (50-198)
  IPR035992 Ricin B-like lectins [SSF50370] (57-195)